Protein AF-A0A4U6VS83-F1 (afdb_monomer_lite)

Radius of gyration: 65.69 Å; chains: 1; bounding box: 123×47×185 Å

pLDDT: mean 86.22, std 12.26, range [36.56, 98.25]

Sequence (208 aa):
MERQEFERKESQLEASNKTLRANLQELKGRKAKLRSQVQDFTLSHYHLAEENEQLKVRAQTAEAHVQAMEQKYTDQKGKWCEFGVWLVEMSVSSRKQHFLRVAEQRKLRELTDATQVVANAVDLPKEGVEACPLVERLRDAPAKVAGLAKTICKQVLAVVKSYYTRADLAAAAGGIAQNCSDESYSQYLDEAEPIAVKMTEFITLEEK

Organism: Setaria viridis (NCBI:txid4556)

Structure (mmCIF, N/CA/C/O backbone):
data_AF-A0A4U6VS83-F1
#
_entry.id   AF-A0A4U6VS83-F1
#
loop_
_atom_site.group_PDB
_atom_site.id
_atom_site.type_symbol
_atom_site.label_atom_id
_atom_site.label_alt_id
_atom_site.label_comp_id
_atom_site.label_asym_id
_atom_site.label_entity_id
_atom_site.label_seq_id
_atom_site.pdbx_PDB_ins_code
_atom_site.Cartn_x
_atom_site.Cartn_y
_atom_site.Cartn_z
_atom_site.occupancy
_atom_site.B_iso_or_equiv
_atom_site.auth_seq_id
_atom_site.auth_comp_id
_atom_site.auth_asym_id
_atom_site.auth_atom_id
_atom_site.pdbx_PDB_model_num
ATOM 1 N N . MET A 1 1 ? 55.623 6.987 -108.722 1.00 62.34 1 MET A N 1
ATOM 2 C CA . MET A 1 1 ? 54.371 6.688 -107.992 1.00 62.34 1 MET A CA 1
ATOM 3 C C . MET A 1 1 ? 54.665 6.240 -106.559 1.00 62.34 1 MET A C 1
ATOM 5 O O . MET A 1 1 ? 54.119 6.828 -105.641 1.00 62.34 1 MET A O 1
ATOM 9 N N . GLU A 1 2 ? 55.610 5.319 -106.351 1.00 72.00 2 GLU A N 1
ATOM 10 C CA . GLU A 1 2 ? 55.929 4.724 -105.034 1.00 72.00 2 GLU A CA 1
ATOM 11 C C . GLU A 1 2 ? 56.434 5.711 -103.962 1.00 72.00 2 GLU A C 1
ATOM 13 O O . GLU A 1 2 ? 56.037 5.617 -102.804 1.00 72.00 2 GLU A O 1
ATOM 18 N N . ARG A 1 3 ? 57.244 6.714 -104.332 1.00 72.88 3 ARG A N 1
ATOM 19 C CA . ARG A 1 3 ? 57.751 7.727 -103.383 1.00 72.88 3 ARG A CA 1
ATOM 20 C C . ARG A 1 3 ? 56.638 8.586 -102.765 1.00 72.88 3 ARG A C 1
ATOM 22 O O . ARG A 1 3 ? 56.650 8.835 -101.568 1.00 72.88 3 ARG A O 1
ATOM 29 N N . GLN A 1 4 ? 55.636 8.964 -103.564 1.00 76.94 4 GLN A N 1
ATOM 30 C CA . GLN A 1 4 ? 54.477 9.726 -103.081 1.00 76.94 4 GLN A CA 1
ATOM 31 C C . GLN A 1 4 ? 53.562 8.886 -102.182 1.00 76.94 4 GLN A C 1
ATOM 33 O O . GLN A 1 4 ? 52.934 9.419 -101.273 1.00 76.94 4 GLN A O 1
ATOM 38 N N . GLU A 1 5 ? 53.460 7.576 -102.418 1.00 80.31 5 GLU A N 1
ATOM 39 C CA . GLU A 1 5 ? 52.700 6.683 -101.537 1.00 80.31 5 GLU A CA 1
ATOM 40 C C . GLU A 1 5 ? 53.407 6.441 -100.203 1.00 80.31 5 GLU A C 1
ATOM 42 O O . GLU A 1 5 ? 52.743 6.369 -99.168 1.00 80.31 5 GLU A O 1
ATOM 47 N N . PHE A 1 6 ? 54.738 6.353 -100.216 1.00 83.12 6 PHE A N 1
ATOM 48 C CA . PHE A 1 6 ? 55.542 6.261 -99.003 1.00 83.12 6 PHE A CA 1
ATOM 49 C C . PHE A 1 6 ? 55.401 7.524 -98.142 1.00 83.12 6 PHE A C 1
ATOM 51 O O . PHE A 1 6 ? 55.018 7.421 -96.981 1.00 83.12 6 PHE A O 1
ATOM 58 N N . GLU A 1 7 ? 55.575 8.708 -98.734 1.00 81.75 7 GLU A N 1
ATOM 59 C CA . GLU A 1 7 ? 55.424 10.000 -98.043 1.00 81.75 7 GLU A CA 1
ATOM 60 C C . GLU A 1 7 ? 53.999 10.202 -97.486 1.00 81.75 7 GLU A C 1
ATOM 62 O O . GLU A 1 7 ? 53.814 10.741 -96.392 1.00 81.75 7 GLU A O 1
ATOM 67 N N . ARG A 1 8 ? 52.966 9.709 -98.190 1.00 84.06 8 ARG A N 1
ATOM 68 C CA . ARG A 1 8 ? 51.579 9.702 -97.687 1.00 84.06 8 ARG A CA 1
ATOM 69 C C . ARG A 1 8 ? 51.398 8.780 -96.483 1.00 84.06 8 ARG A C 1
ATOM 71 O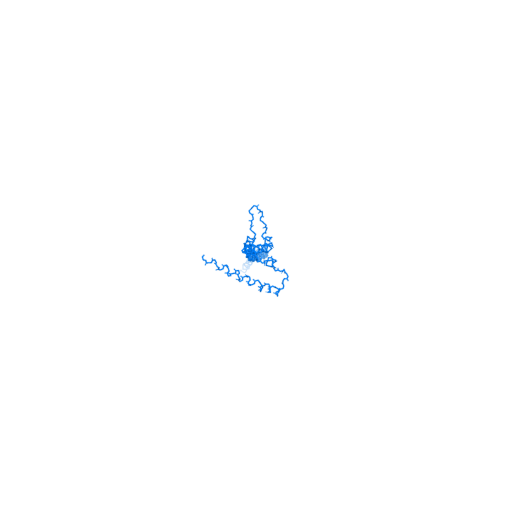 O . ARG A 1 8 ? 50.752 9.181 -95.518 1.00 84.06 8 ARG A O 1
ATOM 78 N N . LYS A 1 9 ? 51.946 7.561 -96.527 1.00 88.00 9 LYS A N 1
ATOM 79 C CA . LYS A 1 9 ? 51.879 6.604 -95.409 1.00 88.00 9 LYS A CA 1
ATOM 80 C C . LYS A 1 9 ? 52.646 7.113 -94.193 1.00 88.00 9 LYS A C 1
ATOM 82 O O . LYS A 1 9 ? 52.153 6.986 -93.078 1.00 88.00 9 LYS A O 1
ATOM 87 N N . GLU A 1 10 ? 53.805 7.725 -94.405 1.00 88.88 10 GLU A N 1
ATOM 88 C CA . GLU A 1 10 ? 54.602 8.365 -93.357 1.00 88.88 10 GLU A CA 1
ATOM 89 C C . GLU A 1 10 ? 53.829 9.520 -92.705 1.00 88.88 10 GLU A C 1
ATOM 91 O O . GLU A 1 10 ? 53.615 9.508 -91.495 1.00 88.88 10 GLU A O 1
ATOM 96 N N . SER A 1 11 ? 53.258 10.424 -93.509 1.00 86.88 11 SER A N 1
ATOM 97 C CA . SER A 1 11 ? 52.401 11.515 -93.017 1.00 86.88 11 SER A CA 1
ATOM 98 C C . SER A 1 11 ? 51.172 11.001 -92.249 1.00 86.88 11 SER A C 1
ATOM 100 O O . SER A 1 11 ? 50.765 11.570 -91.233 1.00 86.88 11 SER A O 1
ATOM 102 N N . GLN A 1 12 ? 50.567 9.901 -92.708 1.00 91.12 12 GLN A N 1
ATOM 103 C CA . GLN A 1 12 ? 49.424 9.269 -92.048 1.00 91.12 12 GLN A CA 1
ATOM 104 C C . GLN A 1 12 ? 49.817 8.625 -90.710 1.00 91.12 12 GLN A C 1
ATOM 106 O O . GLN A 1 12 ? 49.078 8.738 -89.728 1.00 91.12 12 GLN A O 1
ATOM 111 N N . LEU A 1 13 ? 50.984 7.979 -90.650 1.00 91.19 13 LEU A N 1
ATOM 112 C CA . LEU A 1 13 ? 51.535 7.412 -89.421 1.00 91.19 13 LEU A CA 1
ATOM 113 C C . LEU A 1 13 ? 51.888 8.506 -88.412 1.00 91.19 13 LEU A C 1
ATOM 115 O O . LEU A 1 13 ? 51.555 8.366 -87.235 1.00 91.19 13 LEU A O 1
ATOM 119 N N . GLU A 1 14 ? 52.488 9.610 -88.853 1.00 92.75 14 GLU A N 1
ATOM 120 C CA . GLU A 1 14 ? 52.778 10.761 -87.996 1.00 92.75 14 GLU A CA 1
ATOM 121 C C . GLU A 1 14 ? 51.501 11.388 -87.428 1.00 92.75 14 GLU A C 1
ATOM 123 O O . GLU A 1 14 ? 51.408 11.622 -86.216 1.00 92.75 14 GLU A O 1
ATOM 128 N N . ALA A 1 15 ? 50.478 11.588 -88.266 1.00 92.69 15 ALA A N 1
ATOM 129 C CA . ALA A 1 15 ? 49.175 12.086 -87.831 1.00 92.69 15 ALA A CA 1
ATOM 130 C C . ALA A 1 15 ? 48.520 11.141 -86.809 1.00 92.69 15 ALA A C 1
ATOM 132 O O . ALA A 1 15 ? 48.041 11.585 -85.763 1.00 92.69 15 ALA A O 1
ATOM 133 N N . SER A 1 16 ? 48.565 9.828 -87.060 1.00 93.12 16 SER A N 1
ATOM 134 C CA . SER A 1 16 ? 48.051 8.822 -86.129 1.00 93.12 16 SER A CA 1
ATOM 135 C C . SER A 1 16 ? 48.831 8.809 -84.809 1.00 93.12 16 SER A C 1
ATOM 137 O O . SER A 1 16 ? 48.228 8.720 -83.739 1.00 93.12 16 SER A O 1
ATOM 139 N N . ASN A 1 17 ? 50.162 8.941 -84.846 1.00 93.62 17 ASN A N 1
ATOM 140 C CA . ASN A 1 17 ? 50.999 8.983 -83.644 1.00 93.62 17 ASN A CA 1
ATOM 141 C C . ASN A 1 17 ? 50.693 10.229 -82.800 1.00 93.62 17 ASN A C 1
ATOM 143 O O . ASN A 1 17 ? 50.570 10.139 -81.577 1.00 93.62 17 ASN A O 1
ATOM 147 N N . LYS A 1 18 ? 50.492 11.382 -83.448 1.00 95.75 18 LYS A N 1
ATOM 148 C CA . LYS A 1 18 ? 50.103 12.634 -82.788 1.00 95.75 18 LYS A CA 1
ATOM 149 C C . LYS A 1 18 ? 48.743 12.513 -82.095 1.00 95.75 18 LYS A C 1
ATOM 151 O O . LYS A 1 18 ? 48.630 12.888 -80.927 1.00 95.75 18 LYS A O 1
ATOM 156 N N . THR A 1 19 ? 47.747 11.929 -82.764 1.00 95.81 19 THR A N 1
ATOM 157 C CA . THR A 1 19 ? 46.418 11.672 -82.183 1.00 95.81 19 THR A CA 1
ATOM 158 C C . THR A 1 19 ? 46.490 10.708 -81.000 1.00 95.81 19 THR A C 1
ATOM 160 O O . THR A 1 19 ? 45.918 10.982 -79.947 1.00 95.81 19 THR A O 1
ATOM 163 N N . LEU A 1 20 ? 47.251 9.615 -81.117 1.00 95.50 20 LEU A N 1
ATOM 164 C CA . LEU A 1 20 ? 47.447 8.665 -80.017 1.00 95.50 20 LEU A CA 1
ATOM 165 C C . LEU A 1 20 ? 48.102 9.324 -78.796 1.00 95.50 20 LEU A C 1
ATOM 167 O O . LEU A 1 20 ? 47.677 9.080 -77.667 1.00 95.50 20 LEU A O 1
ATOM 171 N N . ARG A 1 21 ? 49.095 10.201 -79.000 1.00 95.75 21 ARG A N 1
ATOM 172 C CA . ARG A 1 21 ? 49.715 10.970 -77.908 1.00 95.75 21 ARG A CA 1
ATOM 173 C C . ARG A 1 21 ? 48.722 11.922 -77.239 1.00 95.75 21 ARG A C 1
ATOM 175 O O . ARG A 1 21 ? 48.717 11.997 -76.012 1.00 95.75 21 ARG A O 1
ATOM 182 N N . ALA A 1 22 ? 47.885 12.614 -78.014 1.00 95.62 22 ALA A N 1
ATOM 183 C CA . ALA A 1 22 ? 46.852 13.503 -77.481 1.00 95.62 22 ALA A CA 1
ATOM 184 C C . ALA A 1 22 ? 45.824 12.729 -76.637 1.00 95.62 22 ALA A C 1
ATOM 186 O O . ALA A 1 22 ? 45.595 13.079 -75.478 1.00 95.62 22 ALA A O 1
ATOM 187 N N . ASN A 1 23 ? 45.312 11.611 -77.161 1.00 96.75 23 ASN A N 1
ATOM 188 C CA . ASN A 1 23 ? 44.383 10.734 -76.444 1.00 96.75 23 ASN A CA 1
ATOM 189 C C . ASN A 1 23 ? 45.003 10.179 -75.155 1.00 96.75 23 ASN A C 1
ATOM 191 O O . ASN A 1 23 ? 44.348 10.115 -74.117 1.00 96.75 23 ASN A O 1
ATOM 195 N N . LEU A 1 24 ? 46.286 9.808 -75.186 1.00 96.25 24 LEU A N 1
ATOM 196 C CA . LEU A 1 24 ? 46.999 9.326 -74.005 1.00 96.25 24 LEU A CA 1
ATOM 197 C C . LEU A 1 24 ? 47.126 10.410 -72.922 1.00 96.25 24 LEU A C 1
ATOM 199 O O . LEU A 1 24 ? 46.988 10.098 -71.739 1.00 96.25 24 LEU A O 1
ATOM 203 N N . GLN A 1 25 ? 47.362 11.670 -73.298 1.00 95.25 25 GLN A N 1
ATOM 204 C CA . GLN A 1 25 ? 47.382 12.785 -72.344 1.00 95.25 25 GLN A CA 1
ATOM 205 C C . GLN A 1 25 ? 45.991 13.072 -71.770 1.00 95.25 25 GLN A C 1
ATOM 207 O O . GLN A 1 25 ? 45.852 13.240 -70.558 1.00 95.25 25 GLN A O 1
ATOM 212 N N . GLU A 1 26 ? 44.949 13.044 -72.600 1.00 96.81 26 GLU A N 1
ATOM 213 C CA . GLU A 1 26 ? 43.574 13.223 -72.136 1.00 96.81 26 GLU A CA 1
ATOM 214 C C . GLU A 1 26 ? 43.157 12.114 -71.158 1.00 96.81 26 GLU A C 1
ATOM 216 O O . GLU A 1 26 ? 42.641 12.393 -70.074 1.00 96.81 26 GLU A O 1
ATOM 221 N N . LEU A 1 27 ? 43.438 10.850 -71.491 1.00 96.94 27 LEU A N 1
ATOM 222 C CA . LEU A 1 27 ? 43.153 9.713 -70.615 1.00 96.94 27 LEU A CA 1
ATOM 223 C C . LEU A 1 27 ? 43.921 9.796 -69.293 1.00 96.94 27 LEU A C 1
ATOM 225 O O . LEU A 1 27 ? 43.365 9.453 -68.250 1.00 96.94 27 LEU A O 1
ATOM 229 N N . LYS A 1 28 ? 45.166 10.290 -69.298 1.00 96.75 28 LYS A N 1
ATOM 230 C CA . LYS A 1 28 ? 45.913 10.572 -68.060 1.00 96.75 28 LYS A CA 1
ATOM 231 C C . LYS A 1 28 ? 45.212 11.632 -67.210 1.00 96.75 28 LYS A C 1
ATOM 233 O O . LYS A 1 28 ? 45.056 11.418 -66.009 1.00 96.75 28 LYS A O 1
ATOM 238 N N . GLY A 1 29 ? 44.742 12.720 -67.822 1.00 97.25 29 GLY A N 1
ATOM 239 C CA . GLY A 1 29 ? 43.979 13.766 -67.136 1.00 97.25 29 GLY A CA 1
ATOM 240 C C . GLY A 1 29 ? 42.670 13.240 -66.538 1.00 97.25 29 GLY A C 1
ATOM 241 O O . GLY A 1 29 ? 42.404 13.433 -65.351 1.00 97.25 29 GLY A O 1
ATOM 242 N N . ARG A 1 30 ? 41.890 12.482 -67.319 1.00 96.88 30 ARG A N 1
ATOM 243 C CA . ARG A 1 30 ? 40.657 11.825 -66.848 1.00 96.88 30 ARG A CA 1
ATOM 244 C C . ARG A 1 30 ? 40.937 10.847 -65.704 1.00 96.88 30 ARG A C 1
ATOM 246 O O . ARG A 1 30 ? 40.231 10.877 -64.701 1.00 96.88 30 ARG A O 1
ATOM 253 N N . LYS A 1 31 ? 41.994 10.030 -65.808 1.00 97.38 31 LYS A N 1
ATOM 254 C CA . LYS A 1 31 ? 42.424 9.094 -64.752 1.00 97.38 31 LYS A CA 1
ATOM 255 C C . LYS A 1 31 ? 42.807 9.823 -63.462 1.00 97.38 31 LYS A C 1
ATOM 257 O O . LYS A 1 31 ? 42.447 9.356 -62.385 1.00 97.38 31 LYS A O 1
ATOM 262 N N . ALA A 1 32 ? 43.512 10.951 -63.555 1.00 96.75 32 ALA A N 1
ATOM 263 C CA . ALA A 1 32 ? 43.856 11.766 -62.391 1.00 96.75 32 ALA A CA 1
ATOM 264 C C . ALA A 1 32 ? 42.601 12.359 -61.728 1.00 96.75 32 ALA A C 1
ATOM 266 O O . ALA A 1 32 ? 42.452 12.259 -60.512 1.00 96.75 32 ALA A O 1
ATOM 267 N N . LYS A 1 33 ? 41.656 12.878 -62.524 1.00 97.69 33 LYS A N 1
ATOM 268 C CA . LYS A 1 33 ? 40.377 13.406 -62.024 1.00 97.69 33 LYS A CA 1
ATOM 269 C C . LYS A 1 33 ? 39.541 12.334 -61.321 1.00 97.69 33 LYS A C 1
ATOM 271 O O . LYS A 1 33 ? 39.090 12.551 -60.202 1.00 97.69 33 LYS A O 1
ATOM 276 N N . LEU A 1 34 ? 39.383 11.167 -61.949 1.00 97.31 34 LEU A N 1
ATOM 277 C CA . LEU A 1 34 ? 38.689 10.016 -61.360 1.00 97.31 34 LEU A CA 1
ATOM 278 C C . LEU A 1 34 ? 39.352 9.568 -60.055 1.00 97.31 34 LEU A C 1
ATOM 280 O O . LEU A 1 34 ? 38.659 9.276 -59.088 1.00 97.31 34 LEU A O 1
ATOM 284 N N . ARG A 1 35 ? 40.690 9.554 -59.998 1.00 97.69 35 ARG A N 1
ATOM 285 C CA . ARG A 1 35 ? 41.420 9.213 -58.771 1.00 97.69 35 ARG A CA 1
ATOM 286 C C . ARG A 1 35 ? 41.110 10.186 -57.631 1.00 97.69 35 ARG A C 1
ATOM 288 O O . ARG A 1 35 ? 40.865 9.715 -56.528 1.00 97.69 35 ARG A O 1
ATOM 295 N N . SER A 1 36 ? 41.102 11.493 -57.900 1.00 97.25 36 SER A N 1
ATOM 296 C CA . SER A 1 36 ? 40.732 12.505 -56.899 1.00 97.25 36 SER A CA 1
ATOM 297 C C . SER A 1 36 ? 39.316 12.268 -56.382 1.00 97.25 36 SER A C 1
ATOM 299 O O . SER A 1 36 ? 39.115 12.170 -55.182 1.00 97.25 36 SER A O 1
ATOM 301 N N . GLN A 1 37 ? 38.352 12.059 -57.283 1.00 97.62 37 GLN A N 1
ATOM 302 C CA . GLN A 1 37 ? 36.965 11.802 -56.887 1.00 97.62 37 GLN A CA 1
ATOM 303 C C . GLN A 1 37 ? 36.826 10.542 -56.030 1.00 97.62 37 GLN A C 1
ATOM 305 O O . GLN A 1 37 ? 36.108 10.554 -55.038 1.00 97.62 37 GLN A O 1
ATOM 310 N N . VAL A 1 38 ? 37.524 9.455 -56.377 1.00 97.75 38 VAL A N 1
ATOM 311 C CA . VAL A 1 38 ? 37.526 8.231 -55.560 1.00 97.75 38 VAL A CA 1
ATOM 312 C C . VAL A 1 38 ? 38.094 8.503 -54.167 1.00 97.75 38 VAL A C 1
ATOM 314 O O . VAL A 1 38 ? 37.561 7.975 -53.195 1.00 97.75 38 VAL A O 1
ATOM 317 N N . GLN A 1 39 ? 39.133 9.334 -54.045 1.00 96.94 39 GLN A N 1
ATOM 318 C CA . GLN A 1 39 ? 39.669 9.733 -52.740 1.00 96.94 39 GLN A CA 1
ATOM 319 C C . GLN A 1 39 ? 38.657 10.561 -51.942 1.00 96.94 39 GLN A C 1
ATOM 321 O O . GLN A 1 39 ? 38.420 10.243 -50.779 1.00 96.94 39 GLN A O 1
ATOM 326 N N . ASP A 1 40 ? 38.003 11.537 -52.570 1.00 97.44 40 ASP A N 1
ATOM 327 C CA . ASP A 1 40 ? 36.976 12.365 -51.927 1.00 97.44 40 ASP A CA 1
ATOM 328 C C . ASP A 1 40 ? 35.796 11.508 -51.436 1.00 97.44 40 ASP A C 1
ATOM 330 O O . ASP A 1 40 ? 35.374 11.618 -50.283 1.00 97.44 40 ASP A O 1
ATOM 334 N N . PHE A 1 41 ? 35.313 10.579 -52.270 1.00 97.19 41 PHE A N 1
ATOM 335 C CA . PHE A 1 41 ? 34.267 9.627 -51.880 1.00 97.19 41 PHE A CA 1
ATOM 336 C C . PHE A 1 41 ? 34.710 8.708 -50.744 1.00 97.19 41 PHE A C 1
ATOM 338 O O . PHE A 1 41 ? 33.924 8.419 -49.846 1.00 97.19 41 PHE A O 1
ATOM 345 N N . THR A 1 42 ? 35.967 8.266 -50.760 1.00 97.25 42 THR A N 1
ATOM 346 C CA . THR A 1 42 ? 36.521 7.419 -49.700 1.00 97.25 42 THR A CA 1
ATOM 347 C C . THR A 1 42 ? 36.538 8.164 -48.365 1.00 97.25 42 THR A C 1
ATOM 349 O O . THR A 1 42 ? 36.076 7.628 -47.361 1.00 97.25 42 THR A O 1
ATOM 352 N N . LEU A 1 43 ? 37.001 9.418 -48.349 1.00 97.44 43 LEU A N 1
ATOM 353 C CA . LEU A 1 43 ? 36.997 10.260 -47.149 1.00 97.44 43 LEU A CA 1
ATOM 354 C C . LEU A 1 43 ? 35.574 10.521 -46.640 1.00 97.44 43 LEU A C 1
ATOM 356 O O . LEU A 1 43 ? 35.313 10.389 -45.446 1.00 97.44 43 LEU A O 1
ATOM 360 N N . SER A 1 44 ? 34.641 10.822 -47.546 1.00 97.19 44 SER A N 1
ATOM 361 C CA . SER A 1 44 ? 33.231 11.012 -47.196 1.00 97.19 44 SER A CA 1
ATOM 362 C C . SER A 1 44 ? 32.607 9.748 -46.595 1.00 97.19 44 SER A C 1
ATOM 364 O O . SER A 1 44 ? 31.892 9.836 -45.599 1.00 97.19 44 SER A O 1
ATOM 366 N N . HIS A 1 45 ? 32.919 8.566 -47.135 1.00 96.94 45 HIS A N 1
ATOM 367 C CA . HIS A 1 45 ? 32.429 7.299 -46.596 1.00 96.94 45 HIS A CA 1
ATOM 368 C C . HIS A 1 45 ? 32.945 7.037 -45.173 1.00 96.94 45 HIS A C 1
ATOM 370 O O . HIS A 1 45 ? 32.185 6.577 -44.324 1.00 96.94 45 HIS A O 1
ATOM 376 N N . TYR A 1 46 ? 34.213 7.348 -44.887 1.00 96.88 46 TYR A N 1
ATOM 377 C CA . TYR A 1 46 ? 34.754 7.224 -43.531 1.00 96.88 46 TYR A CA 1
ATOM 378 C C . TYR A 1 46 ? 34.056 8.159 -42.538 1.00 96.88 46 TYR A C 1
ATOM 380 O O . TYR A 1 46 ? 33.677 7.711 -41.459 1.00 96.88 46 TYR A O 1
ATOM 388 N N . HIS A 1 47 ? 33.816 9.417 -42.916 1.00 97.56 47 HIS A N 1
ATOM 389 C CA . HIS A 1 47 ? 33.097 10.367 -42.063 1.00 97.56 47 HIS A CA 1
ATOM 390 C C . HIS A 1 47 ? 31.660 9.904 -41.777 1.00 97.56 47 HIS A C 1
ATOM 392 O O . HIS A 1 47 ? 31.210 9.943 -40.633 1.00 97.56 47 HIS A O 1
ATOM 398 N N . LEU A 1 48 ? 30.934 9.437 -42.796 1.00 97.06 48 LEU A N 1
ATOM 399 C CA . LEU A 1 48 ? 29.571 8.925 -42.616 1.00 97.06 48 LEU A CA 1
ATOM 400 C C . LEU A 1 48 ? 29.539 7.663 -41.744 1.00 97.06 48 LEU A C 1
ATOM 402 O O . LEU A 1 48 ? 28.584 7.454 -40.997 1.00 97.06 48 LEU A O 1
ATOM 406 N N . ALA A 1 49 ? 30.562 6.809 -41.827 1.00 97.06 49 ALA A N 1
ATOM 407 C CA . ALA A 1 49 ? 30.681 5.647 -40.952 1.00 97.06 49 ALA A CA 1
ATOM 408 C C . ALA A 1 49 ? 30.886 6.067 -39.486 1.00 97.06 49 ALA A C 1
ATOM 410 O O . ALA A 1 49 ? 30.246 5.510 -38.597 1.00 97.06 49 ALA A O 1
ATOM 411 N N . GLU A 1 50 ? 31.712 7.085 -39.238 1.00 97.75 50 GLU A N 1
ATOM 412 C CA . GLU A 1 50 ? 31.920 7.635 -37.896 1.00 97.75 50 GLU A CA 1
ATOM 413 C C . GLU A 1 50 ? 30.640 8.264 -37.325 1.00 97.75 50 GLU A C 1
ATOM 415 O O . GLU A 1 50 ? 30.264 7.972 -36.190 1.00 97.75 50 GLU A O 1
ATOM 420 N N . GLU A 1 51 ? 29.917 9.065 -38.114 1.00 97.44 51 GLU A N 1
ATOM 421 C CA . GLU A 1 51 ? 28.631 9.637 -37.695 1.00 97.44 51 GLU A CA 1
ATOM 422 C C . GLU A 1 51 ? 27.591 8.558 -37.384 1.00 97.44 51 GLU A C 1
ATOM 424 O O . GLU A 1 51 ? 26.871 8.670 -36.393 1.00 97.44 51 GLU A O 1
ATOM 429 N N . ASN A 1 52 ? 27.526 7.490 -38.185 1.00 96.81 52 ASN A N 1
ATOM 430 C CA . ASN A 1 52 ? 26.625 6.371 -37.919 1.00 96.81 52 ASN A CA 1
ATOM 431 C C . ASN A 1 52 ? 26.959 5.658 -36.603 1.00 96.81 52 ASN A C 1
ATOM 433 O O . ASN A 1 52 ? 26.046 5.350 -35.836 1.00 96.81 52 ASN A O 1
ATOM 437 N N . GLU A 1 53 ? 28.240 5.433 -36.302 1.00 97.75 53 GLU A N 1
ATOM 438 C CA . GLU A 1 53 ? 28.643 4.861 -35.012 1.00 97.75 53 GLU A CA 1
ATOM 439 C C . GLU A 1 53 ? 28.300 5.804 -33.848 1.00 97.75 53 GLU A C 1
ATOM 441 O O . GLU A 1 53 ? 27.745 5.368 -32.837 1.00 97.75 53 GLU A O 1
ATOM 446 N N . GLN A 1 54 ? 28.510 7.115 -34.001 1.00 97.69 54 GLN A N 1
ATOM 447 C CA . GLN A 1 54 ? 28.099 8.091 -32.987 1.00 97.69 54 GLN A CA 1
ATOM 448 C C . GLN A 1 54 ? 26.579 8.102 -32.771 1.00 97.69 54 GLN A C 1
ATOM 450 O O . GLN A 1 54 ? 26.111 8.134 -31.630 1.00 97.69 54 GLN A O 1
ATOM 455 N N . LEU A 1 55 ? 25.791 8.062 -33.848 1.00 97.69 55 LEU A N 1
ATOM 456 C CA . LEU A 1 55 ? 24.331 8.011 -33.775 1.00 97.69 55 LEU A CA 1
ATOM 457 C C . LEU A 1 55 ? 23.848 6.725 -33.112 1.00 97.69 55 LEU A C 1
ATOM 459 O O . LEU A 1 55 ? 22.927 6.772 -32.300 1.00 97.69 55 LEU A O 1
ATOM 463 N N . LYS A 1 56 ? 24.500 5.596 -33.386 1.00 98.25 56 LYS A N 1
ATOM 464 C CA . LYS A 1 56 ? 24.197 4.314 -32.752 1.00 98.25 56 LYS A CA 1
ATOM 465 C C . LYS A 1 56 ? 24.438 4.355 -31.245 1.00 98.25 56 LYS A C 1
ATOM 467 O O . LYS A 1 56 ? 23.567 3.942 -30.482 1.00 98.25 56 LYS A O 1
ATOM 472 N N . VAL A 1 57 ? 25.561 4.922 -30.802 1.00 98.19 57 VAL A N 1
ATOM 473 C CA . VAL A 1 57 ? 25.843 5.113 -29.369 1.00 98.19 57 VAL A CA 1
ATOM 474 C C . VAL A 1 57 ? 24.809 6.041 -28.721 1.00 98.19 57 VAL A C 1
ATOM 476 O O . VAL A 1 57 ? 24.316 5.759 -27.625 1.00 98.19 57 VAL A O 1
ATOM 479 N N . ARG A 1 58 ? 24.421 7.130 -29.397 1.00 97.88 58 ARG A N 1
ATOM 480 C CA . ARG A 1 58 ? 23.376 8.045 -28.906 1.00 97.88 58 ARG A CA 1
ATOM 481 C C . ARG A 1 58 ? 22.010 7.369 -28.812 1.00 97.88 58 ARG A C 1
ATOM 483 O O . ARG A 1 58 ? 21.320 7.577 -27.820 1.00 97.88 58 ARG A O 1
ATOM 490 N N . ALA A 1 59 ? 21.643 6.548 -29.795 1.00 96.75 59 ALA A N 1
ATOM 491 C CA . ALA A 1 59 ? 20.402 5.779 -29.786 1.00 96.75 59 ALA A CA 1
ATOM 492 C C . ALA A 1 59 ? 20.370 4.794 -28.608 1.00 96.75 59 ALA A C 1
ATOM 494 O O . ALA A 1 59 ? 19.422 4.818 -27.833 1.00 96.75 59 ALA A O 1
ATOM 495 N N . GLN A 1 60 ? 21.447 4.033 -28.389 1.00 97.62 60 GLN A N 1
ATOM 496 C CA . GLN A 1 60 ? 21.564 3.121 -27.242 1.00 97.62 60 GLN A CA 1
ATOM 497 C C . GLN A 1 60 ? 21.484 3.853 -25.899 1.00 97.62 60 GLN A C 1
ATOM 499 O O . GLN A 1 60 ? 20.838 3.391 -24.961 1.00 97.62 60 GLN A O 1
ATOM 504 N N . THR A 1 61 ? 22.112 5.026 -25.804 1.00 97.94 61 THR A N 1
ATOM 505 C CA . THR A 1 61 ? 22.049 5.857 -24.596 1.00 97.94 61 THR A CA 1
ATOM 506 C C . THR A 1 61 ? 20.623 6.358 -24.355 1.00 97.94 61 THR A C 1
ATOM 508 O O . THR A 1 61 ? 20.126 6.301 -23.231 1.00 97.94 61 THR A O 1
ATOM 511 N N . ALA A 1 62 ? 19.935 6.811 -25.406 1.00 97.31 62 ALA A N 1
ATOM 512 C CA . ALA A 1 62 ? 18.544 7.243 -25.321 1.00 97.31 62 ALA A CA 1
ATOM 513 C C . ALA A 1 62 ? 17.608 6.089 -24.925 1.00 97.31 62 ALA A C 1
ATOM 515 O O . ALA A 1 62 ? 16.764 6.272 -24.050 1.00 97.31 62 ALA A O 1
ATOM 516 N N . GLU A 1 63 ? 17.793 4.896 -25.492 1.00 98.12 63 GLU A N 1
ATOM 517 C CA . GLU A 1 63 ? 17.047 3.688 -25.118 1.00 98.12 63 GLU A CA 1
ATOM 518 C C . GLU A 1 63 ? 17.252 3.331 -23.643 1.00 98.12 63 GLU A C 1
ATOM 520 O O . GLU A 1 63 ? 16.278 3.111 -22.922 1.00 98.12 63 GLU A O 1
ATOM 525 N N . ALA A 1 64 ? 18.497 3.359 -23.156 1.00 97.81 64 ALA A N 1
ATOM 526 C CA . ALA A 1 64 ? 18.797 3.119 -21.747 1.00 97.81 64 ALA A CA 1
ATOM 527 C C . ALA A 1 64 ? 18.122 4.154 -20.829 1.00 97.81 64 ALA A C 1
ATOM 529 O O . ALA A 1 64 ? 17.595 3.806 -19.769 1.00 97.81 64 ALA A O 1
ATOM 530 N N . HIS A 1 65 ? 18.083 5.426 -21.238 1.00 97.94 65 HIS A N 1
ATOM 531 C CA . HIS A 1 65 ? 17.356 6.461 -20.503 1.00 97.94 65 HIS A CA 1
ATOM 532 C C . HIS A 1 65 ? 15.846 6.214 -20.476 1.00 97.94 65 HIS A C 1
ATOM 534 O O . HIS A 1 65 ? 15.233 6.384 -19.420 1.00 97.94 65 HIS A O 1
ATOM 540 N N . VAL A 1 66 ? 15.247 5.806 -21.598 1.00 97.75 66 VAL A N 1
ATOM 541 C CA . VAL A 1 66 ? 13.815 5.482 -21.670 1.00 97.75 66 VAL A CA 1
ATOM 542 C C . VAL A 1 66 ? 13.487 4.304 -20.754 1.00 97.75 66 VAL A C 1
ATOM 544 O O . VAL A 1 66 ? 12.602 4.436 -19.913 1.00 97.75 66 VAL A O 1
ATOM 547 N N . GLN A 1 67 ? 14.257 3.214 -20.809 1.00 97.44 67 GLN A N 1
ATOM 548 C CA . GLN A 1 67 ? 14.067 2.056 -19.925 1.00 97.44 67 GLN A CA 1
ATOM 549 C C . GLN A 1 67 ? 14.192 2.432 -18.442 1.00 97.44 67 GLN A C 1
ATOM 551 O O . GLN A 1 67 ? 13.368 2.035 -17.617 1.00 97.44 67 GLN A O 1
ATOM 556 N N . ALA A 1 68 ? 15.183 3.258 -18.091 1.00 98.00 68 ALA A N 1
ATOM 557 C CA . ALA A 1 68 ? 15.347 3.736 -16.722 1.00 98.00 68 ALA A CA 1
ATOM 558 C C . ALA A 1 68 ? 14.163 4.605 -16.255 1.00 98.00 68 ALA A C 1
ATOM 560 O O . ALA A 1 68 ? 13.795 4.571 -15.078 1.00 98.00 68 ALA A O 1
ATOM 561 N N . MET A 1 69 ? 13.563 5.401 -17.148 1.00 96.88 69 MET A N 1
ATOM 562 C CA . MET A 1 69 ? 12.355 6.171 -16.833 1.00 96.88 69 MET A CA 1
ATOM 563 C C . MET A 1 69 ? 11.131 5.273 -16.659 1.00 96.88 69 MET A C 1
ATOM 565 O O . MET A 1 69 ? 10.377 5.471 -15.706 1.00 96.88 69 MET A O 1
ATOM 569 N N . GLU A 1 70 ? 10.948 4.277 -17.526 1.00 96.94 70 GLU A N 1
ATOM 570 C CA . GLU A 1 70 ? 9.853 3.309 -17.418 1.00 96.94 70 GLU A CA 1
ATOM 571 C C . GLU A 1 70 ? 9.914 2.548 -16.093 1.00 96.94 70 GLU A C 1
ATOM 573 O O . GLU A 1 70 ? 8.915 2.491 -15.376 1.00 96.94 70 GLU A O 1
ATOM 578 N N . GLN A 1 71 ? 11.099 2.068 -15.706 1.00 96.38 71 GLN A N 1
ATOM 579 C CA . GLN A 1 71 ? 11.294 1.381 -14.431 1.00 96.38 71 GLN A CA 1
ATOM 580 C C . GLN A 1 71 ? 10.970 2.286 -13.231 1.00 96.38 71 GLN A C 1
ATOM 582 O O . GLN A 1 71 ? 10.272 1.884 -12.300 1.00 96.38 71 GLN A O 1
ATOM 587 N N . LYS A 1 72 ? 11.403 3.554 -13.261 1.00 96.81 72 LYS A N 1
ATOM 588 C CA . LYS A 1 72 ? 11.050 4.523 -12.208 1.00 96.81 72 LYS A CA 1
ATOM 589 C C . LYS A 1 72 ? 9.543 4.745 -12.113 1.00 96.81 72 LYS A C 1
ATOM 591 O O . LYS A 1 72 ? 9.016 4.851 -11.006 1.00 96.81 72 LYS A O 1
ATOM 596 N N . TYR A 1 73 ? 8.854 4.828 -13.249 1.00 94.69 73 TYR A N 1
ATOM 597 C CA . TYR A 1 73 ? 7.405 4.996 -13.282 1.00 94.69 73 TYR A CA 1
ATOM 598 C C . TYR A 1 73 ? 6.682 3.775 -12.698 1.00 94.69 73 TYR A C 1
ATOM 600 O O . TYR A 1 73 ? 5.768 3.939 -11.886 1.00 94.69 73 TYR A O 1
ATOM 608 N N . THR A 1 74 ? 7.110 2.554 -13.044 1.00 93.12 74 THR A N 1
ATOM 609 C CA . THR A 1 74 ? 6.523 1.325 -12.489 1.00 93.12 74 THR A CA 1
ATOM 610 C C . THR A 1 74 ? 6.755 1.206 -10.987 1.00 93.12 74 THR A C 1
ATOM 612 O O . THR A 1 74 ? 5.812 0.905 -10.256 1.00 93.12 74 THR A O 1
ATOM 615 N N . ASP A 1 75 ? 7.959 1.525 -10.510 1.00 96.19 75 ASP A N 1
ATOM 616 C CA . ASP A 1 75 ? 8.291 1.497 -9.083 1.00 96.19 75 ASP A CA 1
ATOM 617 C C . ASP A 1 75 ? 7.468 2.525 -8.302 1.00 96.19 75 ASP A C 1
ATOM 619 O O . ASP A 1 75 ? 6.926 2.235 -7.233 1.00 96.19 75 ASP A O 1
ATOM 623 N N . GLN A 1 76 ? 7.342 3.742 -8.841 1.00 93.69 76 GLN A N 1
ATOM 624 C CA . GLN A 1 76 ? 6.543 4.790 -8.218 1.00 93.69 76 GLN A CA 1
ATOM 625 C C . GLN A 1 76 ? 5.069 4.382 -8.159 1.00 93.69 76 GLN A C 1
ATOM 627 O O . GLN A 1 76 ? 4.434 4.531 -7.115 1.00 93.69 76 GLN A O 1
ATOM 632 N N . LYS A 1 77 ? 4.532 3.822 -9.247 1.00 92.31 77 LYS A N 1
ATOM 633 C CA . LYS A 1 77 ? 3.165 3.298 -9.292 1.00 92.31 77 LYS A CA 1
ATOM 634 C C . LYS A 1 77 ? 2.949 2.190 -8.255 1.00 92.31 77 LYS A C 1
ATOM 636 O O . LYS A 1 77 ? 1.938 2.225 -7.560 1.00 92.31 77 LYS A O 1
ATOM 641 N N . GLY A 1 78 ? 3.905 1.269 -8.098 1.00 94.25 78 GLY A N 1
ATOM 642 C CA . GLY A 1 78 ? 3.875 0.230 -7.064 1.00 94.25 78 GLY A CA 1
ATOM 643 C C . GLY A 1 78 ? 3.759 0.814 -5.654 1.00 94.25 78 GLY A C 1
ATOM 644 O O . GLY A 1 78 ? 2.841 0.459 -4.917 1.00 94.25 78 GLY A O 1
ATOM 645 N N . LYS A 1 79 ? 4.596 1.806 -5.325 1.00 95.69 79 LYS A N 1
ATOM 646 C CA . LYS A 1 79 ? 4.544 2.515 -4.031 1.00 95.69 79 LYS A CA 1
ATOM 647 C C . LYS A 1 79 ? 3.199 3.202 -3.781 1.00 95.69 79 LYS A C 1
ATOM 649 O O . LYS A 1 79 ? 2.679 3.146 -2.670 1.00 95.69 79 LYS A O 1
ATOM 654 N N . TRP A 1 80 ? 2.618 3.843 -4.799 1.00 92.62 80 TRP A N 1
ATOM 655 C CA . TRP A 1 80 ? 1.289 4.460 -4.683 1.00 92.62 80 TRP A CA 1
ATOM 656 C C . TRP A 1 80 ? 0.191 3.424 -4.425 1.00 92.62 80 TRP A C 1
ATOM 658 O O . TRP A 1 80 ? -0.706 3.678 -3.620 1.00 92.62 80 TRP A O 1
ATOM 668 N N . CYS A 1 81 ? 0.264 2.257 -5.069 1.00 93.44 81 CYS A N 1
ATOM 669 C CA . CYS A 1 81 ? -0.665 1.158 -4.818 1.00 93.44 81 CYS A CA 1
ATOM 670 C C . CYS A 1 81 ? -0.537 0.620 -3.385 1.00 93.44 81 CYS A C 1
ATOM 672 O O . CYS A 1 81 ? -1.553 0.485 -2.707 1.00 93.44 81 CYS A O 1
ATOM 674 N N . GLU A 1 82 ? 0.683 0.379 -2.898 1.00 94.94 82 GLU A N 1
ATOM 675 C CA . GLU A 1 82 ? 0.929 -0.070 -1.519 1.00 94.94 82 GLU A CA 1
ATOM 676 C C . GLU A 1 82 ? 0.420 0.940 -0.486 1.00 94.94 82 GLU A C 1
ATOM 678 O O . GLU A 1 82 ? -0.272 0.568 0.463 1.00 94.94 82 GLU A O 1
ATOM 683 N N . PHE A 1 83 ? 0.686 2.232 -0.701 1.00 95.69 83 PHE A N 1
ATOM 684 C CA . PHE A 1 83 ? 0.170 3.291 0.165 1.00 95.69 83 PHE A CA 1
ATOM 685 C C . PHE A 1 83 ? -1.366 3.326 0.176 1.00 95.69 83 PHE A C 1
ATOM 687 O O . PHE A 1 83 ? -1.979 3.472 1.234 1.00 95.69 83 PHE A O 1
ATOM 694 N N . GLY A 1 84 ? -1.999 3.139 -0.987 1.00 95.12 84 GLY A N 1
ATOM 695 C CA . GLY A 1 84 ? -3.453 3.034 -1.102 1.00 95.12 84 GLY A CA 1
ATOM 696 C C . GLY A 1 84 ? -4.030 1.858 -0.306 1.00 95.12 84 GLY A C 1
ATOM 697 O O . GLY A 1 84 ? -5.004 2.039 0.425 1.00 95.12 84 GLY A O 1
ATOM 698 N N . VAL A 1 85 ? -3.412 0.676 -0.395 1.00 96.25 85 VAL A N 1
ATOM 699 C CA . VAL A 1 85 ? -3.811 -0.511 0.385 1.00 96.25 85 VAL A CA 1
ATOM 700 C C . VAL A 1 85 ? -3.673 -0.246 1.885 1.00 96.25 85 VAL A C 1
ATOM 702 O O . VAL A 1 85 ? -4.629 -0.460 2.632 1.00 96.25 85 VAL A O 1
ATOM 705 N N . TRP A 1 86 ? -2.539 0.312 2.317 1.00 96.19 86 TRP A N 1
ATOM 706 C CA . TRP A 1 86 ? -2.290 0.646 3.720 1.00 96.19 86 TRP A CA 1
ATOM 707 C C . TRP A 1 86 ? -3.338 1.612 4.296 1.00 96.19 86 TRP A C 1
ATOM 709 O O . TRP A 1 86 ? -3.862 1.387 5.390 1.00 96.19 86 TRP A O 1
ATOM 719 N N . LEU A 1 87 ? -3.721 2.656 3.550 1.00 96.69 87 LEU A N 1
ATOM 720 C CA . LEU A 1 87 ? -4.772 3.588 3.979 1.00 96.69 87 LEU A CA 1
ATOM 721 C C . LEU A 1 87 ? -6.130 2.898 4.172 1.00 96.69 87 LEU A C 1
ATOM 723 O O . LEU A 1 87 ? -6.861 3.215 5.120 1.00 96.69 87 LEU A O 1
ATOM 727 N N . VAL A 1 88 ? -6.482 1.959 3.290 1.00 96.44 88 VAL A N 1
ATOM 728 C CA . VAL A 1 88 ? -7.731 1.191 3.392 1.00 96.44 88 VAL A CA 1
ATOM 729 C C . VAL A 1 88 ? -7.702 0.280 4.617 1.00 96.44 88 VAL A C 1
ATOM 731 O O . VAL A 1 88 ? -8.649 0.306 5.407 1.00 96.44 88 VAL A O 1
ATOM 734 N N . GLU A 1 89 ? -6.621 -0.473 4.820 1.00 95.25 89 GLU A N 1
ATOM 735 C CA . GLU A 1 89 ? -6.449 -1.348 5.986 1.00 95.25 89 GLU A CA 1
ATOM 736 C C . GLU A 1 89 ? -6.505 -0.569 7.300 1.00 95.25 89 GLU A C 1
ATOM 738 O O . GLU A 1 89 ? -7.205 -0.971 8.239 1.00 95.25 89 GLU A O 1
ATOM 743 N N . MET A 1 90 ? -5.839 0.588 7.355 1.00 92.06 90 MET A N 1
ATOM 744 C CA . MET A 1 90 ? -5.863 1.457 8.526 1.00 92.06 90 MET A CA 1
ATOM 745 C C . MET A 1 90 ? -7.276 1.988 8.784 1.00 92.06 90 MET A C 1
ATOM 747 O O . MET A 1 90 ? -7.766 1.918 9.909 1.00 92.06 90 MET A O 1
ATOM 751 N N . SER A 1 91 ? -7.993 2.404 7.739 1.00 93.56 91 SER A N 1
ATOM 752 C CA . SER A 1 91 ? -9.382 2.866 7.853 1.00 93.56 91 SER A CA 1
ATOM 753 C C . SER A 1 91 ? -10.338 1.766 8.331 1.00 93.56 91 SER A C 1
ATOM 755 O O . SER A 1 91 ? -11.232 2.016 9.141 1.00 93.56 91 SER A O 1
ATOM 757 N N . VAL A 1 92 ? -10.188 0.532 7.841 1.00 95.44 92 VAL A N 1
ATOM 758 C CA . VAL A 1 92 ? -10.984 -0.623 8.296 1.00 95.44 92 VAL A CA 1
ATOM 759 C C . VAL A 1 92 ? -10.676 -0.947 9.759 1.00 95.44 92 VAL A C 1
ATOM 761 O O . VAL A 1 92 ? -11.602 -1.104 10.559 1.00 95.44 92 VAL A O 1
ATOM 764 N N . SER A 1 93 ? -9.398 -0.966 10.132 1.00 92.06 93 SER A N 1
ATOM 765 C CA . SER A 1 93 ? -8.954 -1.238 11.502 1.00 92.06 93 SER A CA 1
ATOM 766 C C . SER A 1 93 ? -9.439 -0.170 12.486 1.00 92.06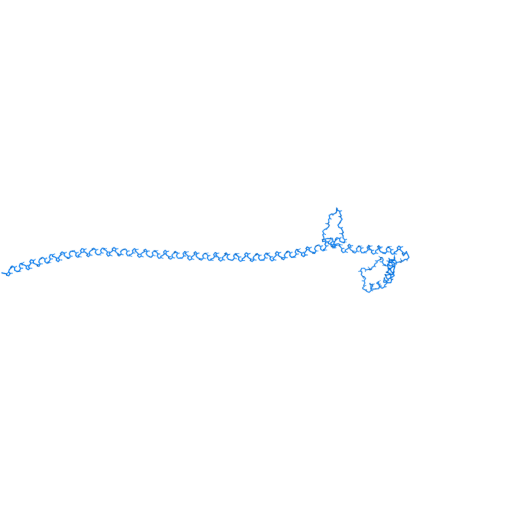 93 SER A C 1
ATOM 768 O O . SER A 1 93 ? -10.015 -0.507 13.523 1.00 92.06 93 SER A O 1
ATOM 770 N N . SER A 1 94 ? -9.306 1.115 12.142 1.00 91.12 94 SER A N 1
ATOM 771 C CA . SER A 1 94 ? -9.820 2.230 12.945 1.00 91.12 94 SER A CA 1
ATOM 772 C C . SER A 1 94 ? -11.336 2.172 13.101 1.00 91.12 94 SER A C 1
ATOM 774 O O . SER A 1 94 ? -11.834 2.353 14.212 1.00 91.12 94 SER A O 1
ATOM 776 N N . ARG A 1 95 ? -12.086 1.858 12.033 1.00 94.19 95 ARG A N 1
ATOM 777 C CA . ARG A 1 95 ? -13.548 1.686 12.116 1.00 94.19 95 ARG A CA 1
ATOM 778 C C . ARG A 1 95 ? -13.938 0.540 13.039 1.00 94.19 95 ARG A C 1
ATOM 780 O O . ARG A 1 95 ? -14.830 0.714 13.866 1.00 94.19 95 ARG A O 1
ATOM 787 N N . LYS A 1 96 ? -13.254 -0.603 12.948 1.00 93.88 96 LYS A N 1
ATOM 788 C CA . LYS A 1 96 ? -13.494 -1.749 13.835 1.00 93.88 96 LYS A CA 1
ATOM 789 C C . LYS A 1 96 ? -13.239 -1.383 15.299 1.00 93.88 96 LYS A C 1
ATOM 791 O O . LYS A 1 96 ? -14.080 -1.667 16.147 1.00 93.88 96 LYS A O 1
ATOM 796 N N . GLN A 1 97 ? -12.124 -0.713 15.597 1.00 90.31 97 GLN A N 1
ATOM 797 C CA . GLN A 1 97 ? -11.826 -0.252 16.958 1.00 90.31 97 GLN A CA 1
ATOM 798 C C . GLN A 1 97 ? -12.855 0.762 17.461 1.00 90.31 97 GLN A C 1
ATOM 800 O O . GLN A 1 97 ? -13.326 0.646 18.588 1.00 90.31 97 GLN A O 1
ATOM 805 N N . HIS A 1 98 ? -13.229 1.736 16.629 1.00 92.81 98 HIS A N 1
ATOM 806 C CA . HIS A 1 98 ? -14.235 2.732 16.980 1.00 92.81 98 HIS A CA 1
ATOM 807 C C . HIS A 1 98 ? -15.582 2.075 17.296 1.00 92.81 98 HIS A C 1
ATOM 809 O O . HIS A 1 98 ? -16.188 2.379 18.317 1.00 92.81 98 HIS A O 1
ATOM 815 N N . PHE A 1 99 ? -16.022 1.126 16.466 1.00 94.25 99 PHE A N 1
ATOM 816 C CA . PHE A 1 99 ? -17.257 0.382 16.696 1.00 94.25 99 PHE A CA 1
ATOM 817 C C . PHE A 1 99 ? -17.239 -0.371 18.032 1.00 94.25 99 PHE A C 1
ATOM 819 O O . PHE A 1 99 ? -18.184 -0.254 18.809 1.00 94.25 99 PHE A O 1
ATOM 826 N N . LEU A 1 100 ? -16.151 -1.090 18.331 1.00 94.69 100 LEU A N 1
ATOM 827 C CA . LEU A 1 100 ? -16.006 -1.804 19.603 1.00 94.69 100 LEU A CA 1
ATOM 828 C C . LEU A 1 100 ? -16.031 -0.847 20.802 1.00 94.69 100 LEU A C 1
ATOM 830 O O . LEU A 1 100 ? -16.748 -1.108 21.763 1.00 94.69 100 LEU A O 1
ATOM 834 N N . ARG A 1 101 ? -15.332 0.294 20.717 1.00 94.56 101 ARG A N 1
ATOM 835 C CA . ARG A 1 101 ? -15.338 1.319 21.774 1.00 94.56 101 ARG A CA 1
ATOM 836 C C . ARG A 1 101 ? -16.725 1.913 21.997 1.00 94.56 101 ARG A C 1
ATOM 838 O O . ARG A 1 101 ? -17.138 2.062 23.139 1.00 94.56 101 ARG A O 1
ATOM 845 N N . VAL A 1 102 ? -17.456 2.233 20.928 1.00 95.12 102 VAL A N 1
ATOM 846 C CA . VAL A 1 102 ? -18.828 2.755 21.033 1.00 95.12 102 VAL A CA 1
ATOM 847 C C . VAL A 1 102 ? -19.754 1.719 21.669 1.00 95.12 102 VAL A C 1
ATOM 849 O O . VAL A 1 102 ? -20.557 2.066 22.533 1.00 95.12 102 VAL A O 1
ATOM 852 N N . ALA A 1 103 ? -19.630 0.446 21.288 1.00 94.56 103 ALA A N 1
ATOM 853 C CA . ALA A 1 103 ? -20.422 -0.629 21.877 1.00 94.56 103 ALA A CA 1
ATOM 854 C C . ALA A 1 103 ? -20.115 -0.826 23.373 1.00 94.56 103 ALA A C 1
ATOM 856 O O . ALA A 1 103 ? -21.034 -1.003 24.170 1.00 94.56 103 ALA A O 1
ATOM 857 N N . GLU A 1 104 ? -18.844 -0.763 23.770 1.00 95.12 104 GLU A N 1
ATOM 858 C CA . GLU A 1 104 ? -18.429 -0.856 25.172 1.00 95.12 104 GLU A CA 1
ATOM 859 C C . GLU A 1 104 ? -18.901 0.351 25.994 1.00 95.12 104 GLU A C 1
ATOM 861 O O . GLU A 1 104 ? -19.505 0.178 27.051 1.00 95.12 104 GLU A O 1
ATOM 866 N N . GLN A 1 105 ? -18.735 1.571 25.474 1.00 94.94 105 GLN A N 1
ATOM 867 C CA . GLN A 1 105 ? -19.249 2.785 26.115 1.00 94.94 105 GLN A CA 1
ATOM 868 C C . GLN A 1 105 ? -20.767 2.758 26.277 1.00 94.94 105 GLN A C 1
ATOM 870 O O . GLN A 1 105 ? -21.280 3.217 27.296 1.00 94.94 105 GLN A O 1
ATOM 875 N N . ARG A 1 106 ? -21.492 2.210 25.296 1.00 95.69 106 ARG A N 1
ATOM 876 C CA . ARG A 1 106 ? -22.941 2.031 25.393 1.00 95.69 106 ARG A CA 1
ATOM 877 C C . ARG A 1 106 ? -23.303 1.106 26.552 1.00 95.69 106 ARG A C 1
ATOM 879 O O . ARG A 1 106 ? -24.127 1.490 27.372 1.00 95.69 106 ARG A O 1
ATOM 886 N N . LYS A 1 107 ? -22.650 -0.055 26.661 1.00 95.81 107 LYS A N 1
ATOM 887 C CA . LYS A 1 107 ? -22.869 -0.994 27.775 1.00 95.81 107 LYS A CA 1
ATOM 888 C C . LYS A 1 107 ? -22.563 -0.358 29.132 1.00 95.81 107 LYS A C 1
ATOM 890 O O . LYS A 1 107 ? -23.339 -0.513 30.066 1.00 95.81 107 LYS A O 1
ATOM 895 N N . LEU A 1 108 ? -21.453 0.376 29.241 1.00 95.94 108 LEU A N 1
ATOM 896 C CA . LEU A 1 108 ? -21.083 1.074 30.476 1.00 95.94 108 LEU A CA 1
ATOM 897 C C . LEU A 1 108 ? -22.092 2.162 30.849 1.00 95.94 108 LEU A C 1
ATOM 899 O O . LEU A 1 108 ? -22.405 2.314 32.028 1.00 95.94 108 LEU A O 1
ATOM 903 N N . ARG A 1 109 ? -22.619 2.892 29.859 1.00 95.94 109 ARG A N 1
ATOM 904 C CA . ARG A 1 109 ? -23.674 3.888 30.065 1.00 95.94 109 ARG A CA 1
ATOM 905 C C . ARG A 1 109 ? -24.962 3.234 30.549 1.00 95.94 109 ARG A C 1
ATOM 907 O O . ARG A 1 109 ? -25.468 3.641 31.580 1.00 95.94 109 ARG A O 1
ATOM 914 N N . GLU A 1 110 ? -25.429 2.189 29.869 1.00 96.25 110 GLU A N 1
ATOM 915 C CA . GLU A 1 110 ? -26.630 1.441 30.269 1.00 96.25 110 GLU A CA 1
ATOM 916 C C . GLU A 1 110 ? -26.497 0.889 31.700 1.00 96.25 110 GLU A C 1
ATOM 918 O O . GLU A 1 110 ? -27.424 1.002 32.502 1.00 96.25 110 GLU A O 1
ATOM 923 N N . LEU A 1 111 ? -25.320 0.361 32.058 1.00 95.88 111 LEU A N 1
ATOM 924 C CA . LEU A 1 111 ? -25.039 -0.100 33.418 1.00 95.88 111 LEU A CA 1
ATOM 925 C C . LEU A 1 111 ? -25.039 1.051 34.431 1.00 95.88 111 LEU A C 1
ATOM 927 O O . LEU A 1 111 ? -25.617 0.906 35.508 1.00 95.88 111 LEU A O 1
ATOM 931 N N . THR A 1 112 ? -24.402 2.174 34.094 1.00 95.44 112 THR A N 1
ATOM 932 C CA . THR A 1 112 ? -24.325 3.378 34.937 1.00 95.44 112 THR A CA 1
ATOM 933 C C . THR A 1 112 ? -25.716 3.958 35.181 1.00 95.44 112 THR A C 1
ATOM 935 O O . THR A 1 112 ? -26.054 4.260 36.321 1.00 95.44 112 THR A O 1
ATOM 938 N N . ASP A 1 113 ? -26.555 4.033 34.148 1.00 95.19 113 ASP A N 1
ATOM 939 C CA . ASP A 1 113 ? -27.936 4.504 34.250 1.00 95.19 113 ASP A CA 1
ATOM 940 C C . ASP A 1 113 ? -28.754 3.587 35.176 1.00 95.19 113 ASP A C 1
ATOM 942 O O . ASP A 1 113 ? -29.409 4.060 36.107 1.00 95.19 113 ASP A O 1
ATOM 946 N N . ALA A 1 114 ? -28.658 2.263 34.995 1.00 94.50 114 ALA A N 1
ATOM 947 C CA . ALA A 1 114 ? -29.344 1.293 35.849 1.00 94.50 114 ALA A CA 1
ATOM 948 C C . ALA A 1 114 ? -28.884 1.371 37.315 1.00 94.50 114 ALA A C 1
ATOM 950 O O . ALA A 1 114 ? -29.701 1.340 38.237 1.00 94.50 114 ALA A O 1
ATOM 951 N N . THR A 1 115 ? -27.579 1.515 37.554 1.00 92.75 115 THR A N 1
ATOM 952 C CA . THR A 1 115 ? -27.055 1.658 38.920 1.00 92.75 115 THR A CA 1
ATOM 953 C C . THR A 1 115 ? -27.399 3.004 39.548 1.00 92.75 115 THR A C 1
ATOM 955 O O . THR A 1 115 ? -27.634 3.059 40.755 1.00 92.75 115 THR A O 1
ATOM 958 N N . GLN A 1 116 ? -27.498 4.078 38.764 1.00 91.69 116 GLN A N 1
ATOM 959 C CA . GLN A 1 116 ? -27.925 5.387 39.256 1.00 91.69 116 GLN A CA 1
ATOM 960 C C . GLN A 1 116 ? -29.349 5.340 39.824 1.00 91.69 116 GLN A C 1
ATOM 962 O O . GLN A 1 116 ? -29.610 5.954 40.862 1.00 91.69 116 GLN A O 1
ATOM 967 N N . VAL A 1 117 ? -30.251 4.579 39.190 1.00 91.50 117 VAL A N 1
ATOM 968 C CA . VAL A 1 117 ? -31.616 4.346 39.693 1.00 91.50 117 VAL A CA 1
ATOM 969 C C . VAL A 1 117 ? -31.580 3.670 41.064 1.00 91.50 117 VAL A C 1
ATOM 971 O O . VAL A 1 117 ? -32.209 4.156 42.003 1.00 91.50 117 VAL A O 1
ATOM 974 N N . VAL A 1 118 ? -30.795 2.598 41.210 1.00 90.00 118 VAL A N 1
ATOM 975 C CA . VAL A 1 118 ? -30.656 1.877 42.488 1.00 90.00 118 VAL A CA 1
ATOM 976 C C . VAL A 1 118 ? -30.063 2.778 43.571 1.00 90.00 118 VAL A C 1
ATOM 978 O O . VAL A 1 118 ? -30.593 2.843 44.679 1.00 90.00 118 VAL A O 1
ATOM 981 N N . ALA A 1 119 ? -29.001 3.523 43.256 1.00 88.75 119 ALA A N 1
ATOM 982 C CA . ALA A 1 119 ? -28.368 4.432 44.207 1.00 88.75 119 ALA A CA 1
ATOM 983 C C . ALA A 1 119 ? -29.338 5.516 44.702 1.00 88.75 119 ALA A C 1
ATOM 985 O O . ALA A 1 119 ? -29.339 5.842 45.886 1.00 88.75 119 ALA A O 1
ATOM 986 N N . ASN A 1 120 ? -30.188 6.050 43.820 1.00 88.00 120 ASN A N 1
ATOM 987 C CA . ASN A 1 120 ? -31.198 7.044 44.188 1.00 88.00 120 ASN A CA 1
ATOM 988 C C . ASN A 1 120 ? -32.333 6.457 45.039 1.00 88.00 120 ASN A C 1
ATOM 990 O O . ASN A 1 120 ? -32.871 7.169 45.881 1.00 88.00 120 ASN A O 1
ATOM 994 N N . ALA A 1 121 ? -32.682 5.181 44.847 1.00 86.50 121 ALA A N 1
ATOM 995 C CA . ALA A 1 121 ? -33.699 4.504 45.653 1.00 86.50 121 ALA A CA 1
ATOM 996 C C . ALA A 1 121 ? -33.236 4.250 47.098 1.00 86.50 121 ALA A C 1
ATOM 998 O O . ALA A 1 121 ? -34.039 4.306 48.025 1.00 86.50 121 ALA A O 1
ATOM 999 N N . VAL A 1 122 ? -31.944 3.974 47.292 1.00 85.75 122 VAL A N 1
ATOM 1000 C CA . VAL A 1 122 ? -31.366 3.697 48.618 1.00 85.75 122 VAL A CA 1
ATOM 1001 C C . VAL A 1 122 ? -30.963 4.978 49.350 1.00 85.75 122 VAL A C 1
ATOM 1003 O O . VAL A 1 122 ? -31.042 5.049 50.576 1.00 85.75 122 VAL A O 1
ATOM 1006 N N . ASP A 1 123 ? -30.503 5.982 48.609 1.00 80.88 123 ASP A N 1
ATOM 1007 C CA . ASP A 1 123 ? -29.918 7.199 49.158 1.00 80.88 123 ASP A CA 1
ATOM 1008 C C . ASP A 1 123 ? -30.246 8.384 48.248 1.00 80.88 123 ASP A C 1
ATOM 1010 O O . ASP A 1 123 ? -29.552 8.634 47.254 1.00 80.88 123 ASP A O 1
ATOM 1014 N N . LEU A 1 124 ? -31.330 9.099 48.566 1.00 76.38 124 LEU A N 1
ATOM 1015 C CA . LEU A 1 124 ? -31.740 10.266 47.791 1.00 76.38 124 LEU A CA 1
ATOM 1016 C C . LEU A 1 124 ? -30.680 11.376 47.901 1.00 76.38 124 LEU A C 1
ATOM 1018 O O . LEU A 1 124 ? -30.249 11.701 49.014 1.00 76.38 124 LEU A O 1
ATOM 1022 N N . PRO A 1 125 ? -30.289 12.002 46.777 1.00 69.19 125 PRO A N 1
ATOM 1023 C CA . PRO A 1 125 ? -29.458 13.197 46.811 1.00 69.19 125 PRO A CA 1
ATOM 1024 C C . PRO A 1 125 ? -30.148 14.285 47.641 1.00 69.19 125 PRO A C 1
ATOM 1026 O O . PRO A 1 125 ? -31.307 14.619 47.395 1.00 69.19 125 PRO A O 1
ATOM 1029 N N . LYS A 1 126 ? -29.447 14.833 48.634 1.00 72.50 126 LYS A N 1
ATOM 1030 C CA . LYS A 1 126 ? -29.953 15.945 49.447 1.00 72.50 126 LYS A CA 1
ATOM 1031 C C . LYS A 1 126 ? -29.707 17.255 48.699 1.00 72.50 126 LYS A C 1
ATOM 1033 O O . LYS A 1 126 ? -28.578 17.509 48.283 1.00 72.50 126 LYS A O 1
ATOM 1038 N N . GLU A 1 127 ? -30.737 18.084 48.538 1.00 66.81 127 GLU A N 1
ATOM 1039 C CA . GLU A 1 127 ? -30.593 19.408 47.917 1.00 66.81 127 GLU A CA 1
ATOM 1040 C C . GLU A 1 127 ? -29.566 20.258 48.685 1.00 66.81 127 GLU A C 1
ATOM 1042 O O . GLU A 1 127 ? -29.636 20.387 49.907 1.00 66.81 127 GLU A O 1
ATOM 1047 N N . GLY A 1 128 ? -28.587 20.819 47.966 1.00 65.56 128 GLY A N 1
ATOM 1048 C CA . GLY A 1 128 ? -27.560 21.707 48.526 1.00 65.56 128 GLY A CA 1
ATOM 1049 C C . GLY A 1 128 ? -26.284 21.032 49.051 1.00 65.56 128 GLY A C 1
ATOM 1050 O O . GLY A 1 128 ? -25.393 21.739 49.516 1.00 65.56 128 GLY A O 1
ATOM 1051 N N . VAL A 1 129 ? -26.158 19.703 48.959 1.00 70.81 129 VAL A N 1
ATOM 1052 C CA . VAL A 1 129 ? -24.926 18.963 49.297 1.00 70.81 129 VAL A CA 1
ATOM 1053 C C . VAL A 1 129 ? -24.306 18.408 48.015 1.00 70.81 129 VAL A C 1
ATOM 1055 O O . VAL A 1 129 ? -25.025 17.875 47.171 1.00 70.81 129 VAL A O 1
ATOM 1058 N N . GLU A 1 130 ? -22.982 18.520 47.855 1.00 66.31 130 GLU A N 1
ATOM 1059 C CA . GLU A 1 130 ? -22.295 17.875 46.729 1.00 66.31 130 GLU A CA 1
ATOM 1060 C C . GLU A 1 130 ? -22.597 16.373 46.709 1.00 66.31 130 GLU A C 1
ATOM 1062 O O . GLU A 1 130 ? -22.476 15.672 47.717 1.00 66.31 130 GLU A O 1
ATOM 1067 N N . ALA A 1 131 ? -23.021 15.879 45.547 1.00 67.88 131 ALA A N 1
ATOM 1068 C CA . ALA A 1 131 ? -23.394 14.487 45.394 1.00 67.88 131 ALA A CA 1
ATOM 1069 C C . ALA A 1 131 ? -22.143 13.599 45.448 1.00 67.88 131 ALA A C 1
ATOM 1071 O O . ALA A 1 131 ? -21.249 13.723 44.611 1.00 67.88 131 ALA A O 1
ATOM 1072 N N . CYS A 1 132 ? -22.105 12.661 46.399 1.00 78.69 132 CYS A N 1
ATOM 1073 C CA . CYS A 1 132 ? -21.057 11.645 46.444 1.00 78.69 132 CYS A CA 1
ATOM 1074 C C . CYS A 1 132 ? -20.975 10.876 45.108 1.00 78.69 132 CYS A C 1
ATOM 1076 O O . CYS A 1 132 ? -22.019 10.617 44.490 1.00 78.69 132 CYS A O 1
ATOM 1078 N N . PRO A 1 133 ? -19.771 10.442 44.683 1.00 87.81 133 PRO A N 1
ATOM 1079 C CA . PRO A 1 133 ? -19.603 9.645 43.473 1.00 87.81 133 PRO A CA 1
ATOM 1080 C C . PRO A 1 133 ? -20.504 8.406 43.485 1.00 87.81 133 PRO A C 1
ATOM 1082 O O . PRO A 1 133 ? -20.650 7.748 44.518 1.00 87.81 133 PRO A O 1
ATOM 1085 N N . LEU A 1 134 ? -21.072 8.052 42.326 1.00 88.69 134 LEU A N 1
ATOM 1086 C CA . LEU A 1 134 ? -21.991 6.913 42.196 1.00 88.69 134 LEU A CA 1
ATOM 1087 C C . LEU A 1 134 ? -21.389 5.611 42.750 1.00 88.69 134 LEU A C 1
ATOM 1089 O O . LEU A 1 134 ? -22.074 4.860 43.436 1.00 88.69 134 LEU A O 1
ATOM 1093 N N . VAL A 1 135 ? -20.098 5.373 42.511 1.00 91.12 135 VAL A N 1
ATOM 1094 C CA . VAL A 1 135 ? -19.387 4.176 42.988 1.00 91.12 135 VAL A CA 1
ATOM 1095 C C . VAL A 1 135 ? -19.375 4.082 44.517 1.00 91.12 135 VAL A C 1
ATOM 1097 O O . VAL A 1 135 ? -19.625 3.008 45.057 1.00 91.12 135 VAL A O 1
ATOM 1100 N N . GLU A 1 136 ? -19.131 5.190 45.216 1.00 89.81 136 GLU A N 1
ATOM 1101 C CA . GLU A 1 136 ? -19.119 5.222 46.685 1.00 89.81 136 GLU A CA 1
ATOM 1102 C C . GLU A 1 136 ? -20.533 5.019 47.244 1.00 89.81 136 GLU A C 1
ATOM 1104 O O . GLU A 1 136 ? -20.751 4.200 48.134 1.00 89.81 136 GLU A O 1
ATOM 1109 N N . ARG A 1 137 ? -21.539 5.657 46.631 1.00 90.06 137 ARG A N 1
ATOM 1110 C CA . ARG A 1 137 ? -22.949 5.457 47.007 1.00 90.06 137 ARG A CA 1
ATOM 1111 C C . ARG A 1 137 ? -23.393 4.005 46.837 1.00 90.06 137 ARG A C 1
ATOM 1113 O O . ARG A 1 137 ? -24.117 3.493 47.684 1.00 90.06 137 ARG A O 1
ATOM 1120 N N . LEU A 1 138 ? -22.960 3.338 45.767 1.00 90.44 138 LEU A N 1
ATOM 1121 C CA . LEU A 1 138 ? -23.247 1.921 45.531 1.00 90.44 138 LEU A CA 1
ATOM 1122 C C . LEU A 1 138 ? -22.497 0.998 46.494 1.00 90.44 138 LEU A C 1
ATOM 1124 O O . LEU A 1 138 ? -23.053 -0.025 46.884 1.00 90.44 138 LEU A O 1
ATOM 1128 N N . ARG A 1 139 ? -21.266 1.342 46.894 1.00 91.06 139 ARG A N 1
ATOM 1129 C CA . ARG A 1 139 ? -20.523 0.593 47.921 1.00 91.06 139 ARG A CA 1
ATOM 1130 C C . ARG A 1 139 ? -21.231 0.627 49.271 1.00 91.06 139 ARG A C 1
ATOM 1132 O O . ARG A 1 139 ? -21.325 -0.408 49.924 1.00 91.06 139 ARG A O 1
ATOM 1139 N N . ASP A 1 140 ? -21.776 1.780 49.643 1.00 89.44 140 ASP A N 1
ATOM 1140 C CA . ASP A 1 140 ? -22.492 1.958 50.909 1.00 89.44 140 ASP A CA 1
ATOM 1141 C C . ASP A 1 140 ? -23.957 1.497 50.849 1.00 89.44 140 ASP A C 1
ATOM 1143 O O . ASP A 1 140 ? -24.591 1.286 51.889 1.00 89.44 140 ASP A O 1
ATOM 1147 N N . ALA A 1 141 ? -24.517 1.332 49.645 1.00 89.06 141 ALA A N 1
ATOM 1148 C CA . ALA A 1 141 ? -25.927 1.009 49.453 1.00 89.06 141 ALA A CA 1
ATOM 1149 C C . ALA A 1 141 ? -26.376 -0.261 50.205 1.00 89.06 141 ALA A C 1
ATOM 1151 O O . ALA A 1 141 ? -27.392 -0.181 50.897 1.00 89.06 141 ALA A O 1
ATOM 1152 N N . PRO A 1 142 ? -25.652 -1.401 50.183 1.00 89.12 142 PRO A N 1
ATOM 1153 C CA . PRO A 1 142 ? -26.054 -2.590 50.937 1.00 89.12 142 PRO A CA 1
ATOM 1154 C C . PRO A 1 142 ? -26.188 -2.338 52.444 1.00 89.12 142 PRO A C 1
ATOM 1156 O O . PRO A 1 142 ? -27.158 -2.776 53.063 1.00 89.12 142 PRO A O 1
ATOM 1159 N N . ALA A 1 143 ? -25.255 -1.585 53.036 1.00 88.50 143 ALA A N 1
ATOM 1160 C CA . ALA A 1 143 ? -25.297 -1.247 54.456 1.00 88.50 143 ALA A CA 1
ATOM 1161 C C . ALA A 1 143 ? -26.487 -0.330 54.783 1.00 88.50 143 ALA A C 1
ATOM 1163 O O . ALA A 1 143 ? -27.182 -0.541 55.780 1.00 88.50 143 ALA A O 1
ATOM 1164 N N . LYS A 1 144 ? -26.771 0.651 53.914 1.00 88.00 144 LYS A N 1
ATOM 1165 C CA . LYS A 1 144 ? -27.941 1.533 54.045 1.00 88.00 144 LYS A CA 1
ATOM 1166 C C . LYS A 1 144 ? -29.255 0.758 53.928 1.00 88.00 144 LYS A C 1
ATOM 1168 O O . LYS A 1 144 ? -30.131 0.944 54.769 1.00 88.00 144 LYS A O 1
ATOM 1173 N N . VAL A 1 145 ? -29.374 -0.157 52.961 1.00 88.56 145 VAL A N 1
ATOM 1174 C CA . VAL A 1 145 ? -30.548 -1.037 52.804 1.00 88.56 145 VAL A CA 1
ATOM 1175 C C . VAL A 1 145 ? -30.764 -1.892 54.051 1.00 88.56 145 VAL A C 1
ATOM 1177 O O . VAL A 1 145 ? -31.877 -1.936 54.573 1.00 88.56 145 VAL A O 1
ATOM 1180 N N . ALA A 1 146 ? -29.710 -2.517 54.583 1.00 86.56 146 ALA A N 1
ATOM 1181 C CA . ALA A 1 146 ? -29.803 -3.302 55.814 1.00 86.56 146 ALA A CA 1
ATOM 1182 C C . ALA A 1 146 ? -30.261 -2.447 57.013 1.00 86.56 146 ALA A C 1
ATOM 1184 O O . ALA A 1 146 ? -31.091 -2.877 57.819 1.00 86.56 146 ALA A O 1
ATOM 1185 N N . GLY A 1 147 ? -29.766 -1.209 57.111 1.00 86.00 147 GLY A N 1
ATOM 1186 C CA . GLY A 1 147 ? -30.198 -0.243 58.121 1.00 86.00 147 GLY A CA 1
ATOM 1187 C C . GLY A 1 147 ? -31.674 0.152 57.991 1.00 86.00 147 GLY A C 1
ATOM 1188 O O . GLY A 1 147 ? -32.393 0.180 58.996 1.00 86.00 147 GLY A O 1
ATOM 1189 N N . LEU A 1 148 ? -32.145 0.408 56.765 1.00 85.56 148 LEU A N 1
ATOM 1190 C CA . LEU A 1 148 ? -33.552 0.707 56.479 1.00 85.56 148 LEU A CA 1
ATOM 1191 C C . LEU A 1 148 ? -34.453 -0.476 56.838 1.00 85.56 148 LEU A C 1
ATOM 1193 O O . LEU A 1 148 ? -35.423 -0.285 57.567 1.00 85.56 148 LEU A O 1
ATOM 1197 N N . ALA A 1 149 ? -34.096 -1.695 56.428 1.00 84.62 149 ALA A N 1
ATOM 1198 C CA . ALA A 1 149 ? -34.846 -2.906 56.763 1.00 84.62 149 ALA A CA 1
ATOM 1199 C C . ALA A 1 149 ? -34.980 -3.083 58.283 1.00 84.62 149 ALA A C 1
ATOM 1201 O O . ALA A 1 149 ? -36.084 -3.250 58.799 1.00 84.62 149 ALA A O 1
ATOM 1202 N N . LYS A 1 150 ? -33.878 -2.935 59.031 1.00 83.44 150 LYS A N 1
ATOM 1203 C CA . LYS A 1 150 ? -33.899 -2.990 60.501 1.00 83.44 150 LYS A CA 1
ATOM 1204 C C . LYS A 1 150 ? -34.808 -1.918 61.108 1.00 83.44 150 LYS A C 1
ATOM 1206 O O . LYS A 1 150 ? -35.490 -2.179 62.098 1.00 83.44 150 LYS A O 1
ATOM 1211 N N . THR A 1 151 ? -34.808 -0.716 60.537 1.00 84.62 151 THR A N 1
ATOM 1212 C CA . THR A 1 151 ? -35.647 0.396 61.003 1.00 84.62 151 THR A CA 1
ATOM 1213 C C . THR A 1 151 ? -37.126 0.118 60.747 1.00 84.62 151 THR A C 1
ATOM 1215 O O . THR A 1 151 ? -37.927 0.270 61.666 1.00 84.62 151 THR A O 1
ATOM 1218 N N . ILE A 1 152 ? -37.476 -0.366 59.553 1.00 84.00 152 ILE A N 1
ATOM 1219 C CA . ILE A 1 152 ? -38.848 -0.741 59.186 1.00 84.00 152 ILE A CA 1
ATOM 1220 C C . ILE A 1 152 ? -39.352 -1.868 60.091 1.00 84.00 152 ILE A C 1
ATOM 1222 O O . ILE A 1 152 ? -40.410 -1.726 60.695 1.00 84.00 152 ILE A O 1
ATOM 1226 N N . CYS A 1 153 ? -38.577 -2.942 60.281 1.00 81.25 153 CYS A N 1
ATOM 1227 C CA . CYS A 1 153 ? -38.966 -4.038 61.172 1.00 81.25 153 CYS A CA 1
ATOM 1228 C C . CYS A 1 153 ? -39.230 -3.546 62.602 1.00 81.25 153 CYS A C 1
ATOM 1230 O O . CYS A 1 153 ? -40.225 -3.924 63.215 1.00 81.25 153 CYS A O 1
ATOM 1232 N N . LYS A 1 154 ? -38.388 -2.646 63.129 1.00 81.69 154 LYS A N 1
ATOM 1233 C CA . LYS A 1 154 ? -38.617 -2.030 64.446 1.00 81.69 154 LYS A CA 1
ATOM 1234 C C . LYS A 1 154 ? -39.885 -1.179 64.488 1.00 81.69 154 LYS A C 1
ATOM 1236 O O . LYS A 1 154 ? -40.601 -1.236 65.482 1.00 81.69 154 LYS A O 1
ATOM 1241 N N . GLN A 1 155 ? -40.157 -0.396 63.444 1.00 83.06 155 GLN A N 1
ATOM 1242 C CA . GLN A 1 155 ? -41.375 0.412 63.351 1.00 83.06 155 GLN A CA 1
ATOM 1243 C C . GLN A 1 155 ? -42.624 -0.473 63.317 1.00 83.06 155 GLN A C 1
ATOM 1245 O O . GLN A 1 155 ? -43.551 -0.230 64.082 1.00 83.06 155 GLN A O 1
ATOM 1250 N N . VAL A 1 156 ? -42.621 -1.539 62.512 1.00 84.62 156 VAL A N 1
ATOM 1251 C CA . VAL A 1 156 ? -43.719 -2.517 62.460 1.00 84.62 156 VAL A CA 1
ATOM 1252 C C . VAL A 1 156 ? -43.931 -3.157 63.831 1.00 84.62 156 VAL A C 1
ATOM 1254 O O . VAL A 1 156 ? -45.050 -3.157 64.334 1.00 84.62 156 VAL A O 1
ATOM 1257 N N . LEU A 1 157 ? -42.868 -3.623 64.492 1.00 81.81 157 LEU A N 1
ATOM 1258 C CA . LEU A 1 157 ? -42.973 -4.190 65.841 1.00 81.81 157 LEU A CA 1
ATOM 1259 C C . LEU A 1 157 ? -43.498 -3.175 66.867 1.00 81.81 157 LEU A C 1
ATOM 1261 O O . LEU A 1 157 ? -44.277 -3.544 67.744 1.00 81.81 157 LEU A O 1
ATOM 1265 N N . ALA A 1 158 ? -43.115 -1.900 66.760 1.00 80.19 158 ALA A N 1
ATOM 1266 C CA . ALA A 1 158 ? -43.634 -0.840 67.623 1.00 80.19 158 ALA A CA 1
ATOM 1267 C C . ALA A 1 158 ? -45.138 -0.607 67.408 1.00 80.19 158 ALA A C 1
ATOM 1269 O O . ALA A 1 158 ? -45.871 -0.443 68.384 1.00 80.19 158 ALA A O 1
ATOM 1270 N N . VAL A 1 159 ? -45.606 -0.656 66.156 1.00 83.19 159 VAL A N 1
ATOM 1271 C CA . VAL A 1 159 ? -47.037 -0.612 65.824 1.00 83.19 159 VAL A CA 1
ATOM 1272 C C . VAL A 1 159 ? -47.756 -1.831 66.404 1.00 83.19 159 VAL A C 1
ATOM 1274 O O . VAL A 1 159 ? -48.759 -1.680 67.086 1.00 83.19 159 VAL A O 1
ATOM 1277 N N . VAL A 1 160 ? -47.227 -3.044 66.244 1.00 78.75 160 VAL A N 1
ATOM 1278 C CA . VAL A 1 160 ? -47.837 -4.250 66.837 1.00 78.75 160 VAL A CA 1
ATOM 1279 C C . VAL A 1 160 ? -47.920 -4.142 68.364 1.00 78.75 160 VAL A C 1
ATOM 1281 O O . VAL A 1 160 ? -48.947 -4.467 68.962 1.00 78.75 160 VAL A O 1
ATOM 1284 N N . LYS A 1 161 ? -46.868 -3.631 69.014 1.00 76.62 161 LYS A N 1
ATOM 1285 C CA . LYS A 1 161 ? -46.824 -3.438 70.470 1.00 76.62 161 LYS A CA 1
ATOM 1286 C C . LYS A 1 161 ? -47.842 -2.409 70.972 1.00 76.62 161 LYS A C 1
ATOM 1288 O O . LYS A 1 161 ? -48.305 -2.556 72.104 1.00 76.62 161 LYS A O 1
ATOM 1293 N N . SER A 1 162 ? -48.192 -1.393 70.175 1.00 80.31 162 SER A N 1
ATOM 1294 C CA . SER A 1 162 ? -49.193 -0.391 70.567 1.00 80.31 162 SER A CA 1
ATOM 1295 C C . SER A 1 162 ? -50.601 -0.988 70.642 1.00 80.31 162 SER A C 1
ATOM 1297 O O . SER A 1 162 ? -51.338 -0.669 71.573 1.00 80.31 162 SER A O 1
ATOM 1299 N N . TYR A 1 163 ? -50.938 -1.918 69.743 1.00 77.25 163 TYR A N 1
ATOM 1300 C CA . TYR A 1 163 ? -52.195 -2.674 69.791 1.00 77.25 163 TYR A CA 1
ATOM 1301 C C . TYR A 1 163 ? -52.171 -3.798 70.840 1.00 77.25 163 TYR A C 1
ATOM 1303 O O . TYR A 1 163 ? -53.178 -4.059 71.496 1.00 77.25 163 TYR A O 1
ATOM 1311 N N . TYR A 1 164 ? -51.013 -4.432 71.057 1.00 73.69 164 TYR A N 1
ATOM 1312 C CA . TYR A 1 164 ? -50.863 -5.592 71.940 1.00 73.69 164 TYR A CA 1
ATOM 1313 C C . TYR A 1 164 ? -49.829 -5.350 73.044 1.00 73.69 164 TYR A C 1
ATOM 1315 O O . TYR A 1 164 ? -48.739 -5.925 73.063 1.00 73.69 164 TYR A O 1
ATOM 1323 N N . THR A 1 165 ? -50.191 -4.533 74.034 1.00 73.81 165 THR A N 1
ATOM 1324 C CA . THR A 1 165 ? -49.280 -4.114 75.118 1.00 73.81 165 THR A CA 1
ATOM 1325 C C . THR A 1 165 ? -48.698 -5.277 75.931 1.00 73.81 165 THR A C 1
ATOM 1327 O O . THR A 1 165 ? -47.562 -5.186 76.404 1.00 73.81 165 THR A O 1
ATOM 1330 N N . ARG A 1 166 ? -49.419 -6.402 76.039 1.00 73.75 166 ARG A N 1
ATOM 1331 C CA . ARG A 1 166 ? -48.982 -7.617 76.753 1.00 73.75 166 ARG A CA 1
ATOM 1332 C C . ARG A 1 166 ? -48.115 -8.580 75.933 1.00 73.75 166 ARG A C 1
ATOM 1334 O O . ARG A 1 166 ? -47.542 -9.482 76.529 1.00 73.75 166 ARG A O 1
ATOM 1341 N N . ALA A 1 167 ? -48.007 -8.414 74.613 1.00 68.62 167 ALA A N 1
ATOM 1342 C CA . ALA A 1 167 ? -47.207 -9.312 73.779 1.00 68.62 167 ALA A CA 1
ATOM 1343 C C . ALA A 1 167 ? -45.709 -9.108 74.048 1.00 68.62 167 ALA A C 1
ATOM 1345 O O . ALA A 1 167 ? -45.217 -7.980 73.961 1.00 68.62 167 ALA A O 1
ATOM 1346 N N . ASP A 1 168 ? -44.977 -10.170 74.383 1.00 69.88 168 ASP A N 1
ATOM 1347 C CA . ASP A 1 168 ? -43.521 -10.107 74.488 1.00 69.88 168 ASP A CA 1
ATOM 1348 C C . ASP A 1 168 ? -42.904 -10.229 73.092 1.00 69.88 168 ASP A C 1
ATOM 1350 O O . ASP A 1 168 ? -42.895 -11.294 72.482 1.00 69.88 168 ASP A O 1
ATOM 1354 N N . LEU A 1 169 ? -42.434 -9.098 72.569 1.00 70.69 169 LEU A N 1
ATOM 1355 C CA . LEU A 1 169 ? -41.799 -9.011 71.256 1.00 70.69 169 LEU A CA 1
ATOM 1356 C C . LEU A 1 169 ? -40.269 -8.943 71.371 1.00 70.69 169 LEU A C 1
ATOM 1358 O O . LEU A 1 169 ? -39.609 -8.631 70.382 1.00 70.69 169 LEU A O 1
ATOM 1362 N N . ALA A 1 170 ? -39.686 -9.197 72.552 1.00 71.12 170 ALA A N 1
ATOM 1363 C CA . ALA A 1 170 ? -38.244 -9.073 72.769 1.00 71.12 170 ALA A CA 1
ATOM 1364 C C . ALA A 1 170 ? -37.435 -9.994 71.840 1.00 71.12 170 ALA A C 1
ATOM 1366 O O . ALA A 1 170 ? -36.447 -9.551 71.251 1.00 71.12 170 ALA A O 1
ATOM 1367 N N . ALA A 1 171 ? -37.899 -11.231 71.637 1.00 65.00 171 ALA A N 1
ATOM 1368 C CA . ALA A 1 171 ? -37.279 -12.188 70.719 1.00 65.00 171 ALA A CA 1
ATOM 1369 C C . ALA A 1 171 ? -37.344 -11.716 69.252 1.00 65.00 171 ALA A C 1
ATOM 1371 O O . ALA A 1 171 ? -36.341 -11.736 68.542 1.00 65.00 171 ALA A O 1
ATOM 1372 N N . ALA A 1 172 ? -38.493 -11.193 68.809 1.00 68.31 172 ALA A N 1
ATOM 1373 C CA . ALA A 1 172 ? -38.659 -10.657 67.455 1.00 68.31 172 ALA A CA 1
ATOM 1374 C C . ALA A 1 172 ? -37.857 -9.359 67.223 1.00 68.31 172 ALA A C 1
ATOM 1376 O O . ALA A 1 172 ? -37.333 -9.132 66.134 1.00 68.31 172 ALA A O 1
ATOM 1377 N N . ALA A 1 173 ? -37.718 -8.513 68.249 1.00 67.12 173 ALA A N 1
ATOM 1378 C CA . ALA A 1 173 ? -36.967 -7.259 68.184 1.00 67.12 173 ALA A CA 1
ATOM 1379 C C . ALA A 1 173 ? -35.440 -7.456 68.204 1.00 67.12 173 ALA A C 1
ATOM 1381 O O . ALA A 1 173 ? -34.711 -6.634 67.639 1.00 67.12 173 ALA A O 1
ATOM 1382 N N . GLY A 1 174 ? -34.961 -8.524 68.854 1.00 68.19 174 GLY A N 1
ATOM 1383 C CA . GLY A 1 174 ? -33.554 -8.933 68.844 1.00 68.19 174 GLY A CA 1
ATOM 1384 C C . GLY A 1 174 ? -33.092 -9.437 67.475 1.00 68.19 174 GLY A C 1
ATOM 1385 O O . GLY A 1 174 ? -31.930 -9.248 67.114 1.00 68.19 174 GLY A O 1
ATOM 1386 N N . GLY A 1 175 ? -34.025 -9.977 66.686 1.00 68.12 175 GLY A N 1
ATOM 1387 C CA . GLY A 1 175 ? -33.753 -10.550 65.375 1.00 68.12 175 GLY A CA 1
ATOM 1388 C C . GLY A 1 175 ? -32.944 -11.844 65.459 1.00 68.12 175 GLY A C 1
ATOM 1389 O O . GLY A 1 175 ? -32.725 -12.406 66.530 1.00 68.12 175 GLY A O 1
ATOM 1390 N N . ILE A 1 176 ? -32.497 -12.315 64.300 1.00 68.69 176 ILE A N 1
ATOM 1391 C CA . ILE A 1 176 ? -31.758 -13.570 64.167 1.00 68.69 176 ILE A CA 1
ATOM 1392 C C . ILE A 1 176 ? -30.258 -13.287 64.288 1.00 68.69 176 ILE A C 1
ATOM 1394 O O . ILE A 1 176 ? -29.755 -12.297 63.748 1.00 68.69 176 ILE A O 1
ATOM 1398 N N . ALA A 1 177 ? -29.538 -14.146 65.012 1.00 69.44 177 ALA A N 1
ATOM 1399 C CA . ALA A 1 177 ? -28.096 -14.017 65.175 1.00 69.44 177 ALA A CA 1
ATOM 1400 C C . ALA A 1 177 ? -27.378 -14.101 63.817 1.00 69.44 177 ALA A C 1
ATOM 1402 O O . ALA A 1 177 ? -27.729 -14.912 62.965 1.00 69.44 177 ALA A O 1
ATOM 1403 N N . GLN A 1 178 ? -26.320 -13.306 63.631 1.00 66.56 178 GLN A N 1
ATOM 1404 C CA . GLN A 1 178 ? -25.560 -13.248 62.372 1.00 66.56 178 GLN A CA 1
ATOM 1405 C C . GLN A 1 178 ? -24.931 -14.599 61.970 1.00 66.56 178 GLN A C 1
ATOM 1407 O O . GLN A 1 178 ? -24.616 -14.806 60.803 1.00 66.56 178 GLN A O 1
ATOM 1412 N N . ASN A 1 179 ? -24.798 -15.518 62.931 1.00 75.75 179 ASN A N 1
ATOM 1413 C CA . ASN A 1 179 ? -24.207 -16.848 62.774 1.00 75.75 179 ASN A CA 1
ATOM 1414 C C . ASN A 1 179 ? -25.249 -17.962 62.991 1.00 75.75 179 ASN A C 1
ATOM 1416 O O . ASN A 1 179 ? -24.904 -19.042 63.467 1.00 75.75 179 ASN A O 1
ATOM 1420 N N . CYS A 1 180 ? -26.532 -17.675 62.763 1.00 78.25 180 CYS A N 1
ATOM 1421 C CA . CYS A 1 180 ? -27.597 -18.661 62.910 1.00 78.25 180 CYS A CA 1
ATOM 1422 C C . CYS A 1 180 ? -27.366 -19.821 61.930 1.00 78.25 180 CYS A C 1
ATOM 1424 O O . CYS A 1 180 ? -27.158 -19.572 60.744 1.00 78.25 180 CYS A O 1
ATOM 1426 N N . SER A 1 181 ? -27.369 -21.066 62.418 1.00 82.25 181 SER A N 1
ATOM 1427 C CA . SER A 1 181 ? -27.336 -22.235 61.533 1.00 82.25 181 SER A CA 1
ATOM 1428 C C . SER A 1 181 ? -28.683 -22.397 60.831 1.00 82.25 181 SER A C 1
ATOM 1430 O O . SER A 1 181 ? -29.701 -21.920 61.340 1.00 82.25 181 SER A O 1
ATOM 1432 N N . ASP A 1 182 ? -28.711 -23.091 59.694 1.00 82.44 182 ASP A N 1
ATOM 1433 C CA . ASP A 1 182 ? -29.955 -23.334 58.95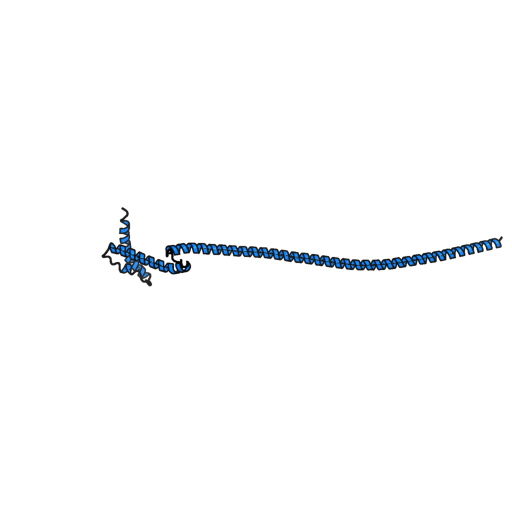4 1.00 82.44 182 ASP A CA 1
ATOM 1434 C C . ASP A 1 182 ? -31.001 -24.057 59.822 1.00 82.44 182 ASP A C 1
ATOM 1436 O O . ASP A 1 182 ? -32.186 -23.732 59.757 1.00 82.44 182 ASP A O 1
ATOM 1440 N N . GLU A 1 183 ? -30.582 -24.961 60.719 1.00 81.50 183 GLU A N 1
ATOM 1441 C CA . GLU A 1 183 ? -31.495 -25.629 61.659 1.00 81.50 183 GLU A CA 1
ATOM 1442 C C . GLU A 1 183 ? -32.069 -24.661 62.703 1.00 81.50 183 GLU A C 1
ATOM 1444 O O . GLU A 1 183 ? -33.256 -24.716 63.020 1.00 81.50 183 GLU A O 1
ATOM 1449 N N . SER A 1 184 ? -31.241 -23.745 63.216 1.00 75.06 184 SER A N 1
ATOM 1450 C CA . SER A 1 184 ? -31.668 -22.732 64.193 1.00 75.06 184 SER A CA 1
ATOM 1451 C C . SER A 1 184 ? -32.568 -21.672 63.549 1.00 75.06 184 SER A C 1
ATOM 1453 O O . SER A 1 184 ? -33.485 -21.150 64.181 1.00 75.06 184 SER A O 1
ATOM 1455 N N . TYR A 1 185 ? -32.330 -21.368 62.272 1.00 77.75 185 TYR A N 1
ATOM 1456 C CA . TYR A 1 185 ? -33.177 -20.492 61.472 1.00 77.75 185 TYR A CA 1
ATOM 1457 C C . TYR A 1 185 ? -34.535 -21.140 61.193 1.00 77.75 185 TYR A C 1
ATOM 1459 O O . TYR A 1 185 ? -35.561 -20.486 61.357 1.00 77.75 185 TYR A O 1
ATOM 1467 N N . SER A 1 186 ? -34.549 -22.431 60.843 1.00 78.00 186 SER A N 1
ATOM 1468 C CA . SER A 1 186 ? -35.786 -23.192 60.643 1.00 78.00 186 SER A CA 1
ATOM 1469 C C . SER A 1 186 ? -36.637 -23.224 61.913 1.00 78.00 186 SER A C 1
ATOM 1471 O O . SER A 1 186 ? -37.824 -22.931 61.845 1.00 78.00 186 SER A O 1
ATOM 1473 N N . GLN A 1 187 ? -36.034 -23.478 63.079 1.00 75.69 187 GLN A N 1
ATOM 1474 C CA . GLN A 1 187 ? -36.758 -23.438 64.357 1.00 75.69 187 GLN A CA 1
ATOM 1475 C C . GLN A 1 187 ? -37.335 -22.052 64.665 1.00 75.69 187 GLN A C 1
ATOM 1477 O O . GLN A 1 187 ? -38.470 -21.940 65.118 1.00 75.69 187 GLN A O 1
ATOM 1482 N N . TYR A 1 188 ? -36.585 -20.984 64.382 1.00 74.44 188 TYR A N 1
ATOM 1483 C CA . TYR A 1 188 ? -37.097 -19.623 64.533 1.00 74.44 188 TYR A CA 1
ATOM 1484 C C . TYR A 1 188 ? -38.304 -19.353 63.621 1.00 74.44 188 TYR A C 1
ATOM 1486 O O . TYR A 1 188 ? -39.250 -18.689 64.041 1.00 74.44 188 TYR A O 1
ATOM 1494 N N . LEU A 1 189 ? -38.285 -19.855 62.380 1.00 76.75 189 LEU A N 1
ATOM 1495 C CA . LEU A 1 189 ? -39.426 -19.740 61.471 1.00 76.75 189 LEU A CA 1
ATOM 1496 C C . LEU A 1 189 ? -40.644 -20.500 61.999 1.00 76.75 189 LEU A C 1
ATOM 1498 O O . LEU A 1 189 ? -41.723 -19.915 62.019 1.00 76.75 189 LEU A O 1
ATOM 1502 N N . ASP A 1 190 ? -40.463 -21.723 62.501 1.00 78.88 190 ASP A N 1
ATOM 1503 C CA . ASP A 1 190 ? -41.547 -22.522 63.089 1.00 78.88 190 ASP A CA 1
ATOM 1504 C C . ASP A 1 190 ? -42.187 -21.812 64.303 1.00 78.88 190 ASP A C 1
ATOM 1506 O O . ASP A 1 190 ? -43.401 -21.860 64.507 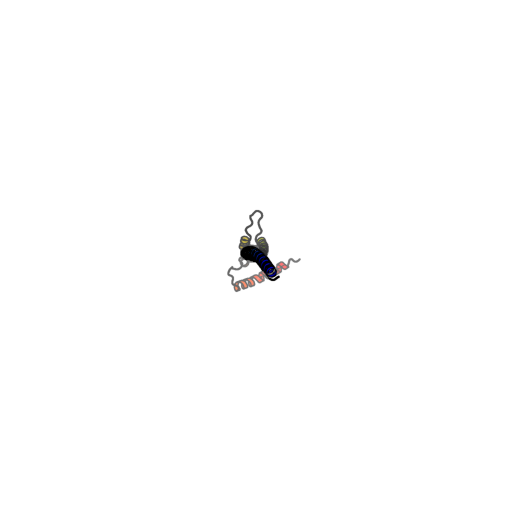1.00 78.88 190 ASP A O 1
ATOM 1510 N N . GLU A 1 191 ? -41.387 -21.102 65.107 1.00 71.06 191 GLU A N 1
ATOM 1511 C CA . GLU A 1 191 ? -41.871 -20.313 66.248 1.00 71.06 191 GLU A CA 1
ATOM 1512 C C . GLU A 1 191 ? -42.541 -18.991 65.831 1.00 71.06 191 GLU A C 1
ATOM 1514 O O . GLU A 1 191 ? -43.507 -18.544 66.462 1.00 71.06 191 GLU A O 1
ATOM 1519 N N . ALA A 1 192 ? -42.047 -18.350 64.769 1.00 71.56 192 ALA A N 1
ATOM 1520 C CA . ALA A 1 192 ? -42.562 -17.078 64.266 1.00 71.56 192 ALA A CA 1
ATOM 1521 C C . ALA A 1 192 ? -43.812 -17.238 63.378 1.00 71.56 192 ALA A C 1
ATOM 1523 O O . ALA A 1 192 ? -44.649 -16.332 63.324 1.00 71.56 192 ALA A O 1
ATOM 1524 N N . GLU A 1 193 ? -43.971 -18.380 62.708 1.00 75.81 193 GLU A N 1
ATOM 1525 C CA . GLU A 1 193 ? -45.080 -18.695 61.803 1.00 75.81 193 GLU A CA 1
ATOM 1526 C C . GLU A 1 193 ? -46.472 -18.519 62.441 1.00 75.81 193 GLU A C 1
ATOM 1528 O O . GLU A 1 193 ? -47.273 -17.761 61.887 1.00 75.81 193 GLU A O 1
ATOM 1533 N N . PRO A 1 194 ? -46.798 -19.079 63.625 1.00 72.50 194 PRO A N 1
ATOM 1534 C CA . PRO A 1 194 ? -48.123 -18.897 64.226 1.00 72.50 194 PRO A CA 1
ATOM 1535 C C . PRO A 1 194 ? -48.415 -17.442 64.628 1.00 72.50 194 PRO A C 1
ATOM 1537 O O . PRO A 1 194 ? -49.580 -17.044 64.716 1.00 72.50 194 PRO A O 1
ATOM 1540 N N . ILE A 1 195 ? -47.378 -16.630 64.866 1.00 72.19 195 ILE A N 1
ATOM 1541 C CA . ILE A 1 195 ? -47.516 -15.192 65.133 1.00 72.19 195 ILE A CA 1
ATOM 1542 C C . ILE A 1 195 ? -47.850 -14.463 63.825 1.00 72.19 195 ILE A C 1
ATOM 1544 O O . ILE A 1 195 ? -48.789 -13.667 63.791 1.00 72.19 195 ILE A O 1
ATOM 1548 N N . ALA A 1 196 ? -47.138 -14.775 62.740 1.00 70.19 196 ALA A N 1
ATOM 1549 C CA . ALA A 1 196 ? -47.372 -14.198 61.417 1.00 70.19 196 ALA A CA 1
ATOM 1550 C C . ALA A 1 196 ? -48.750 -14.578 60.836 1.00 70.19 196 ALA A C 1
ATOM 1552 O O . ALA A 1 196 ? -49.440 -13.720 60.279 1.00 70.19 196 ALA A O 1
ATOM 1553 N N . VAL A 1 197 ? -49.188 -15.829 61.017 1.00 75.12 197 VAL A N 1
ATOM 1554 C CA . VAL A 1 197 ? -50.521 -16.312 60.609 1.00 75.12 197 VAL A CA 1
ATOM 1555 C C . VAL A 1 197 ? -51.625 -15.565 61.360 1.00 75.12 197 VAL A C 1
ATOM 1557 O O . VAL A 1 197 ? -52.533 -15.015 60.742 1.00 75.12 197 VAL A O 1
ATOM 1560 N N . L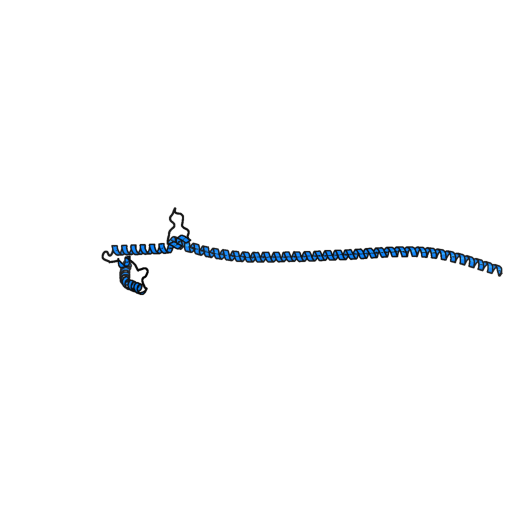YS A 1 198 ? -51.510 -15.417 62.685 1.00 69.62 198 LYS A N 1
ATOM 1561 C CA . LYS A 1 198 ? -52.475 -14.608 63.448 1.00 69.62 198 LYS A CA 1
ATOM 1562 C C . LYS A 1 198 ? -52.489 -13.153 62.995 1.00 69.62 198 LYS A C 1
ATOM 1564 O O . LYS A 1 198 ? -53.554 -12.565 62.882 1.00 69.62 198 LYS A O 1
ATOM 1569 N N . MET A 1 199 ? -51.330 -12.557 62.722 1.00 66.94 199 MET A N 1
ATOM 1570 C CA . MET A 1 199 ? -51.262 -11.175 62.235 1.00 66.94 199 MET A CA 1
ATOM 1571 C C . MET A 1 199 ? -51.929 -10.996 60.864 1.00 6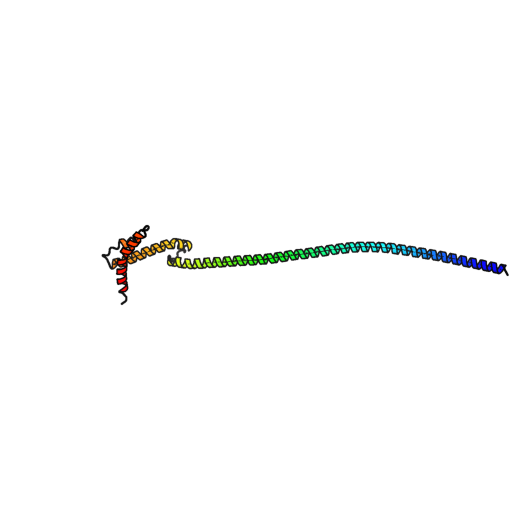6.94 199 MET A C 1
ATOM 1573 O O . MET A 1 199 ? -52.582 -9.978 60.644 1.00 66.94 199 MET A O 1
ATOM 1577 N N . THR A 1 200 ? -51.801 -11.968 59.957 1.00 66.88 200 THR A N 1
ATOM 1578 C CA . THR A 1 200 ? -52.435 -11.911 58.629 1.00 66.88 200 THR A CA 1
ATOM 1579 C C . THR A 1 200 ? -53.953 -12.047 58.702 1.00 66.88 200 THR A C 1
ATOM 1581 O O . THR A 1 200 ? -54.632 -11.291 58.013 1.00 66.88 200 THR A O 1
ATOM 1584 N N . GLU A 1 201 ? -54.487 -12.881 59.602 1.00 68.69 201 GLU A N 1
ATOM 1585 C CA . GLU A 1 201 ? -55.933 -12.965 59.874 1.00 68.69 201 GLU A CA 1
ATOM 1586 C C . GLU A 1 201 ? -56.538 -11.605 60.276 1.00 68.69 201 GLU A C 1
ATOM 1588 O O . GLU A 1 201 ? -57.658 -11.289 59.877 1.00 68.69 201 GLU A O 1
ATOM 1593 N N . PHE A 1 202 ? -55.791 -10.763 61.005 1.00 59.78 202 PHE A N 1
ATOM 1594 C CA . PHE A 1 202 ? -56.238 -9.418 61.393 1.00 59.78 202 PHE A CA 1
ATOM 1595 C C . PHE A 1 202 ? -56.126 -8.374 60.280 1.00 59.78 202 PHE A C 1
ATOM 1597 O O . PHE A 1 202 ? -56.972 -7.489 60.199 1.00 59.78 202 PHE A O 1
ATOM 1604 N N . ILE A 1 203 ? -55.114 -8.463 59.415 1.00 60.47 203 ILE A N 1
ATOM 1605 C CA . ILE A 1 203 ? -54.939 -7.511 58.305 1.00 60.47 203 ILE A CA 1
ATOM 1606 C C . ILE A 1 203 ? -56.023 -7.722 57.236 1.00 60.47 203 ILE A C 1
ATOM 1608 O O . ILE A 1 203 ? -56.494 -6.760 56.637 1.00 60.47 203 ILE A O 1
ATOM 1612 N N . THR A 1 204 ? -56.500 -8.955 57.045 1.00 53.25 204 THR A N 1
ATOM 1613 C CA . THR A 1 204 ? -57.635 -9.257 56.154 1.00 53.25 204 THR A CA 1
ATOM 1614 C C . THR A 1 204 ? -59.010 -8.855 56.708 1.00 53.25 204 THR A C 1
ATOM 1616 O O . THR A 1 204 ? -60.012 -9.054 56.026 1.00 53.25 204 THR A O 1
ATOM 1619 N N . LEU A 1 205 ? -59.097 -8.285 57.918 1.00 48.50 205 LEU A N 1
ATOM 1620 C CA . LEU A 1 205 ? -60.367 -7.848 58.522 1.00 48.50 205 LEU A CA 1
ATOM 1621 C C . LEU A 1 205 ? -60.739 -6.377 58.234 1.00 48.50 205 LEU A C 1
ATOM 1623 O O . LEU A 1 205 ? -61.814 -5.955 58.657 1.00 48.50 205 LEU A O 1
ATOM 1627 N N . GLU A 1 206 ? -59.927 -5.622 57.481 1.00 49.03 206 GLU A N 1
ATOM 1628 C CA . GLU A 1 206 ? -60.229 -4.237 57.052 1.00 49.03 206 GLU A CA 1
ATOM 1629 C C . GLU A 1 206 ? -60.566 -4.091 55.548 1.00 49.03 206 GLU A C 1
ATOM 1631 O O . GLU A 1 206 ? -60.395 -3.023 54.968 1.00 49.03 206 GLU A O 1
ATOM 1636 N N . GLU A 1 207 ? -61.116 -5.125 54.900 1.00 45.16 207 GLU A N 1
ATOM 1637 C CA . GLU A 1 207 ? -61.986 -4.917 53.726 1.00 45.16 207 GLU A CA 1
ATOM 1638 C C . GLU A 1 207 ? -63.454 -4.886 54.180 1.00 45.16 207 GLU A C 1
ATOM 1640 O O . GLU A 1 207 ? -64.201 -5.859 54.036 1.00 45.16 207 GLU A O 1
ATOM 1645 N N . LYS A 1 208 ? -63.874 -3.763 54.772 1.00 36.56 208 LYS A N 1
ATOM 1646 C CA . LYS A 1 208 ? -65.289 -3.397 54.908 1.00 36.56 208 LYS A CA 1
ATOM 1647 C C . LYS A 1 208 ? -65.496 -1.893 54.875 1.00 36.56 208 LYS A C 1
ATOM 1649 O O . LYS A 1 208 ? -64.813 -1.191 55.648 1.00 36.56 208 LYS A O 1
#

Foldseek 3Di:
DVVVVVVVVVVVVVVVVVVVVVVVVVVVVVVVVVVVVVVVVVVVVVVVVVVVVVVVVVVVVVVVVVVVVVVVVVVVVVVVVVVVVVVVVVVVVVVVVVVVVVVVVVVVVVVLVVLVVLLCVLDPDDPPDPDDDSVVSSVCSVVSVVVVVLVVQVVVVVVVCVVPVPDDCVDVNVPDDPPQDPVNVVVVCVVCVVVVVVVVVVVVPPPD

Secondary structure (DSSP, 8-state):
-HHHHHHHHHHHHHHHHHHHHHHHHHHHHHHHHHHHHHHHHHHHHHHHHHHHHHHHHHHHHHHHHHHHHHHHHHHHHHHHHHHHHHHHHHHHHHHHHHHHHHHHHHHHHHHHHHHHHHHHHHSPPPTTSPPPPHHHHHHHHHHHHHHHHHHHHHHHHHHHHHH-TT---HHHHH---TT--HHHHHHHHHHHHHHHHHHHHHHTT---